Protein AF-A0AA36MPX8-F1 (afdb_monomer_lite)

Structure (mmCIF, N/CA/C/O backbone):
data_AF-A0AA36MPX8-F1
#
_entry.id   AF-A0AA36MPX8-F1
#
loop_
_atom_site.group_PDB
_atom_site.id
_atom_site.type_symbol
_atom_site.label_atom_id
_atom_site.label_alt_id
_atom_site.label_comp_id
_atom_site.label_asym_id
_atom_site.label_entity_id
_atom_site.label_seq_id
_atom_site.pdbx_PDB_ins_code
_atom_site.Cartn_x
_atom_site.Cartn_y
_atom_site.Cartn_z
_atom_site.occupancy
_atom_site.B_iso_or_equiv
_atom_site.auth_seq_id
_atom_site.auth_comp_id
_atom_site.auth_asym_id
_atom_site.auth_atom_id
_atom_site.pdbx_PDB_model_num
ATOM 1 N N . MET A 1 1 ? 30.346 -8.825 -51.369 1.00 53.09 1 MET A N 1
ATOM 2 C CA . MET A 1 1 ? 29.908 -7.547 -50.759 1.00 53.09 1 MET A CA 1
ATOM 3 C C . MET A 1 1 ? 28.388 -7.356 -50.827 1.00 53.09 1 MET A C 1
ATOM 5 O O . MET A 1 1 ? 27.820 -7.053 -49.793 1.00 53.09 1 MET A O 1
ATOM 9 N N . ALA A 1 2 ? 27.711 -7.619 -51.958 1.00 68.69 2 ALA A N 1
ATOM 10 C CA . ALA A 1 2 ? 26.260 -7.382 -52.114 1.00 68.69 2 ALA A CA 1
ATOM 11 C C . ALA A 1 2 ? 25.321 -8.240 -51.226 1.00 68.69 2 ALA A C 1
ATOM 13 O O . ALA A 1 2 ? 24.271 -7.769 -50.799 1.00 68.69 2 ALA A O 1
ATOM 14 N N . ALA A 1 3 ? 25.694 -9.486 -50.909 1.00 65.31 3 ALA A N 1
ATOM 15 C CA . ALA A 1 3 ? 24.851 -10.379 -50.103 1.00 65.31 3 ALA A CA 1
ATOM 16 C C . ALA A 1 3 ? 24.783 -9.979 -48.615 1.00 65.31 3 ALA A C 1
ATOM 18 O O . ALA A 1 3 ? 23.747 -10.121 -47.976 1.00 65.31 3 ALA A O 1
ATOM 19 N N . LEU A 1 4 ? 25.874 -9.436 -48.064 1.00 58.00 4 LEU A N 1
ATOM 20 C CA . LEU A 1 4 ? 25.949 -9.050 -46.652 1.00 58.00 4 LEU A CA 1
ATOM 21 C C . LEU A 1 4 ? 25.165 -7.759 -46.374 1.00 58.00 4 LEU A C 1
ATOM 23 O O . LEU A 1 4 ? 24.524 -7.638 -45.334 1.00 58.00 4 LEU A O 1
ATOM 27 N N . SER A 1 5 ? 25.162 -6.827 -47.331 1.00 76.25 5 SER A N 1
ATOM 28 C CA . SER A 1 5 ? 24.334 -5.618 -47.293 1.00 76.25 5 SER A CA 1
ATOM 29 C C . SER A 1 5 ? 22.837 -5.938 -47.351 1.00 76.25 5 SER A C 1
ATOM 31 O O . SER A 1 5 ? 22.081 -5.361 -46.577 1.00 76.25 5 SER A O 1
ATOM 33 N N . LEU A 1 6 ? 22.426 -6.921 -48.163 1.00 80.44 6 LEU A N 1
ATOM 34 C CA . LEU A 1 6 ? 21.036 -7.395 -48.217 1.00 80.44 6 LEU A CA 1
ATOM 35 C C . LEU A 1 6 ? 20.585 -8.037 -46.895 1.00 80.44 6 LEU A C 1
ATOM 37 O O . LEU A 1 6 ? 19.497 -7.751 -46.408 1.00 80.44 6 LEU A O 1
ATOM 41 N N . ILE A 1 7 ? 21.439 -8.850 -46.266 1.00 79.69 7 ILE A N 1
ATOM 42 C CA . ILE A 1 7 ? 21.132 -9.475 -44.966 1.00 79.69 7 ILE A CA 1
ATOM 43 C C . ILE A 1 7 ? 21.047 -8.425 -43.844 1.00 79.69 7 ILE A C 1
ATOM 45 O O . ILE A 1 7 ? 20.205 -8.537 -42.951 1.00 79.69 7 ILE A O 1
ATOM 49 N N . LEU A 1 8 ? 21.899 -7.396 -43.878 1.00 75.25 8 LEU A N 1
ATOM 50 C CA . LEU A 1 8 ? 21.872 -6.290 -42.915 1.00 75.25 8 LEU A CA 1
ATOM 51 C C . LEU A 1 8 ? 20.639 -5.394 -43.078 1.00 75.25 8 LEU A C 1
ATOM 53 O O . LEU A 1 8 ? 20.076 -4.970 -42.067 1.00 75.25 8 LEU A O 1
ATOM 57 N N . GLU A 1 9 ? 20.207 -5.116 -44.310 1.00 78.38 9 GLU A N 1
ATOM 58 C CA . GLU A 1 9 ? 18.955 -4.395 -44.565 1.00 78.38 9 GLU A CA 1
ATOM 59 C C . GLU A 1 9 ? 17.735 -5.207 -44.139 1.00 78.38 9 GLU A C 1
ATOM 61 O O . GLU A 1 9 ? 16.874 -4.665 -43.447 1.00 78.38 9 GLU A O 1
ATOM 66 N N . GLU A 1 10 ? 17.688 -6.507 -44.445 1.00 77.25 10 GLU A N 1
ATOM 67 C CA . GLU A 1 10 ? 16.572 -7.365 -44.037 1.00 77.25 10 GLU A CA 1
ATOM 68 C C . GLU A 1 10 ? 16.495 -7.477 -42.507 1.00 77.25 10 GLU A C 1
ATOM 70 O O . GLU A 1 10 ? 15.417 -7.321 -41.933 1.00 77.25 10 GLU A O 1
ATOM 75 N N . ARG A 1 11 ? 17.638 -7.608 -41.810 1.00 70.62 11 ARG A N 1
ATOM 76 C CA . ARG A 1 11 ? 17.671 -7.537 -40.338 1.00 70.62 11 ARG A CA 1
ATOM 77 C C . ARG A 1 11 ? 17.224 -6.178 -39.807 1.00 70.62 11 ARG A C 1
ATOM 79 O O . ARG A 1 11 ? 16.471 -6.145 -38.843 1.00 70.62 11 ARG A O 1
ATOM 86 N N . LYS A 1 12 ? 17.659 -5.058 -40.396 1.00 70.81 12 LYS A N 1
ATOM 87 C CA . LYS A 1 12 ? 17.213 -3.717 -39.966 1.00 70.81 12 LYS A CA 1
ATOM 88 C C . LYS A 1 12 ? 15.711 -3.523 -40.176 1.00 70.81 12 LYS A C 1
ATOM 90 O O . LYS A 1 12 ? 15.059 -2.914 -39.329 1.00 70.81 12 LYS A O 1
ATOM 95 N N . ARG A 1 13 ? 15.158 -4.056 -41.267 1.00 68.06 13 ARG A N 1
ATOM 96 C CA . ARG A 1 13 ? 13.726 -3.999 -41.584 1.00 68.06 13 ARG A CA 1
ATOM 97 C C . ARG A 1 13 ? 12.906 -4.847 -40.613 1.00 68.06 13 ARG A C 1
ATOM 99 O O . ARG A 1 13 ? 11.894 -4.365 -40.110 1.00 68.06 13 ARG A O 1
ATOM 106 N N . GLN A 1 14 ? 13.396 -6.039 -40.269 1.00 60.25 14 GLN A N 1
ATOM 107 C CA . GLN A 1 14 ? 12.799 -6.912 -39.252 1.00 60.25 14 GLN A CA 1
ATOM 108 C C . GLN A 1 14 ? 12.873 -6.296 -37.846 1.00 60.25 14 GLN A C 1
ATOM 110 O O . GLN A 1 14 ? 11.870 -6.292 -37.137 1.00 60.25 14 GLN A O 1
ATOM 115 N N . SER A 1 15 ? 13.997 -5.677 -37.464 1.00 51.69 15 SER A N 1
ATOM 116 C CA . SER A 1 15 ? 14.112 -4.934 -36.197 1.00 51.69 15 SER A CA 1
ATOM 117 C C . SER A 1 15 ? 13.163 -3.730 -36.138 1.00 51.69 15 SER A C 1
ATOM 119 O O . SER A 1 15 ? 12.587 -3.450 -35.089 1.00 51.69 15 SER A O 1
ATOM 121 N N . GLY A 1 16 ? 12.961 -3.033 -37.263 1.00 49.88 16 GLY A N 1
ATOM 122 C CA . GLY A 1 16 ? 12.030 -1.905 -37.371 1.00 49.88 16 GLY A CA 1
ATOM 123 C C . GLY A 1 16 ? 10.550 -2.310 -37.387 1.00 49.88 16 GLY A C 1
ATOM 124 O O . GLY A 1 16 ? 9.709 -1.548 -36.916 1.00 49.88 16 GLY A O 1
ATOM 125 N N . GLN A 1 17 ? 10.215 -3.501 -37.893 1.00 45.09 17 GLN A N 1
ATOM 126 C CA . GLN A 1 17 ? 8.855 -4.055 -37.847 1.00 45.09 17 GLN A CA 1
ATOM 127 C C . GLN A 1 17 ? 8.519 -4.645 -36.470 1.00 45.09 17 GLN A C 1
ATOM 129 O O . GLN A 1 17 ? 7.450 -4.343 -35.947 1.00 45.09 17 GLN A O 1
ATOM 134 N N . ALA A 1 18 ? 9.460 -5.332 -35.812 1.00 43.88 18 ALA A N 1
ATOM 135 C CA . ALA A 1 18 ? 9.302 -5.780 -34.424 1.00 43.88 18 ALA A CA 1
ATOM 136 C C . ALA A 1 18 ? 9.125 -4.602 -33.440 1.00 43.88 18 ALA A C 1
ATOM 138 O O . ALA A 1 18 ? 8.379 -4.704 -32.469 1.00 43.88 18 ALA A O 1
ATOM 139 N N . GLN A 1 19 ? 9.744 -3.446 -33.719 1.00 46.03 19 GLN A N 1
ATOM 140 C CA . GLN A 1 19 ? 9.493 -2.206 -32.971 1.00 46.03 19 GLN A CA 1
ATOM 141 C C . GLN A 1 19 ? 8.121 -1.575 -33.258 1.00 46.03 19 GLN A C 1
ATOM 143 O O . GLN A 1 19 ? 7.590 -0.867 -32.404 1.00 46.03 19 GLN A O 1
ATOM 148 N N . ARG A 1 20 ? 7.535 -1.801 -34.441 1.00 40.66 20 ARG A N 1
ATOM 149 C CA . ARG A 1 20 ? 6.238 -1.223 -34.839 1.00 40.66 20 ARG A CA 1
ATOM 150 C C . ARG A 1 20 ? 5.040 -2.049 -34.374 1.00 40.66 20 ARG A C 1
ATOM 152 O O . ARG A 1 20 ? 3.981 -1.476 -34.140 1.00 40.66 20 ARG A O 1
ATOM 159 N N . GLU A 1 21 ? 5.207 -3.353 -34.175 1.00 39.00 21 GLU A N 1
ATOM 160 C CA . GLU A 1 21 ? 4.145 -4.240 -33.676 1.00 39.00 21 GLU A CA 1
ATOM 161 C C . GLU A 1 21 ? 3.930 -4.148 -32.150 1.00 39.00 21 GLU A C 1
ATOM 163 O O . GLU A 1 21 ? 2.914 -4.612 -31.638 1.00 39.00 21 GLU A O 1
ATOM 168 N N . SER A 1 22 ? 4.804 -3.448 -31.415 1.00 46.50 22 SER A N 1
ATOM 169 C CA . SER A 1 22 ? 4.639 -3.170 -29.976 1.00 46.50 22 SER A CA 1
ATOM 170 C C . SER A 1 22 ? 3.914 -1.845 -29.667 1.00 46.50 22 SER A C 1
ATOM 172 O O . SER A 1 22 ? 4.066 -1.290 -28.579 1.00 46.50 22 SER A O 1
ATOM 174 N N . PHE A 1 23 ? 3.082 -1.338 -30.578 1.00 43.50 23 PHE A N 1
ATOM 175 C CA . PHE A 1 23 ? 2.056 -0.339 -30.238 1.00 43.50 23 PHE A CA 1
ATOM 176 C C . PHE A 1 23 ? 0.678 -0.992 -30.083 1.00 43.50 23 PHE A C 1
ATOM 178 O O . PHE A 1 23 ? -0.344 -0.405 -30.435 1.00 43.50 23 PHE A O 1
ATOM 185 N N . SER A 1 24 ? 0.657 -2.213 -29.530 1.00 46.91 24 SER A N 1
ATOM 186 C CA . SER A 1 24 ? -0.543 -2.810 -28.944 1.00 46.91 24 SER A CA 1
ATOM 187 C C . SER A 1 24 ? -1.230 -1.755 -28.080 1.00 46.91 24 SER A C 1
ATOM 189 O O . SER A 1 24 ? -0.611 -1.187 -27.179 1.00 46.91 24 SER A O 1
ATOM 191 N N . SER A 1 25 ? -2.488 -1.461 -28.403 1.00 52.38 25 SER A N 1
ATOM 192 C CA . SER A 1 25 ? -3.371 -0.534 -27.696 1.00 52.38 25 SER A CA 1
ATOM 193 C C . SER A 1 25 ? -3.089 -0.533 -26.192 1.00 52.38 25 SER A C 1
ATOM 195 O O . SER A 1 25 ? -3.262 -1.560 -25.535 1.00 52.38 25 SER A O 1
ATOM 197 N N . LYS A 1 26 ? -2.619 0.605 -25.661 1.00 64.25 26 LYS A N 1
ATOM 198 C CA . LYS A 1 26 ? -2.241 0.755 -24.249 1.00 64.25 26 LYS A CA 1
ATOM 199 C C . LYS A 1 26 ? -3.414 0.327 -23.365 1.00 64.25 26 LYS A C 1
ATOM 201 O O . LYS A 1 26 ? -4.458 0.979 -23.357 1.00 64.25 26 LYS A O 1
ATOM 206 N N . VAL A 1 27 ? -3.248 -0.769 -22.630 1.00 77.94 27 VAL A N 1
ATOM 207 C CA . VAL A 1 27 ? -4.311 -1.311 -21.778 1.00 77.94 27 VAL A CA 1
ATOM 208 C C . VAL A 1 27 ? -4.392 -0.485 -20.499 1.00 77.94 27 VAL A C 1
ATOM 210 O O . VAL A 1 27 ? -3.449 -0.442 -19.706 1.00 77.94 27 VAL A O 1
ATOM 213 N N . ARG A 1 28 ? -5.537 0.169 -20.279 1.00 83.19 28 ARG A N 1
ATOM 214 C CA . ARG A 1 28 ? -5.804 0.893 -19.034 1.00 83.19 28 ARG A CA 1
ATOM 215 C C . ARG A 1 28 ? -6.169 -0.094 -17.929 1.00 83.19 28 ARG A C 1
ATOM 217 O O . ARG A 1 28 ? -7.041 -0.938 -18.110 1.00 83.19 28 ARG A O 1
ATOM 224 N N . LEU A 1 29 ? -5.547 0.048 -16.760 1.00 88.69 29 LEU A N 1
ATOM 225 C CA . LEU A 1 29 ? -5.920 -0.748 -15.591 1.00 88.69 29 LEU A CA 1
ATOM 226 C C . LEU A 1 29 ? -7.280 -0.305 -15.048 1.00 88.69 29 LEU A C 1
ATOM 228 O O . LEU A 1 29 ? -7.479 0.869 -14.719 1.00 88.69 29 LEU A O 1
ATOM 232 N N . VAL A 1 30 ? -8.179 -1.271 -14.889 1.00 90.38 30 VAL A N 1
ATOM 233 C CA . VAL A 1 30 ? -9.499 -1.099 -14.277 1.00 90.38 30 VAL A CA 1
ATOM 234 C C . VAL A 1 30 ? -9.502 -1.811 -12.928 1.00 90.38 30 VAL A C 1
ATOM 236 O O . VAL A 1 30 ? -8.937 -2.893 -12.796 1.00 90.38 30 VAL A O 1
ATOM 239 N N . ALA A 1 31 ? -10.088 -1.183 -11.909 1.00 92.75 31 ALA A N 1
ATOM 240 C CA . ALA A 1 31 ? -10.231 -1.819 -10.603 1.00 92.75 31 ALA A CA 1
ATOM 241 C C . ALA A 1 31 ? -11.172 -3.023 -10.711 1.00 92.75 31 ALA A C 1
ATOM 243 O O . ALA A 1 31 ? -12.196 -2.933 -11.389 1.00 92.75 31 ALA A O 1
ATOM 244 N N . ASP A 1 32 ? -10.847 -4.117 -10.027 1.00 90.50 32 ASP A N 1
ATOM 245 C CA . ASP A 1 32 ? -11.687 -5.311 -10.056 1.00 90.50 32 ASP A CA 1
ATOM 246 C C . ASP A 1 32 ? -13.072 -5.006 -9.431 1.00 90.50 32 ASP A C 1
ATOM 248 O O . ASP A 1 32 ? -13.170 -4.539 -8.281 1.00 90.50 32 ASP A O 1
ATOM 252 N N . PRO A 1 33 ? -14.178 -5.209 -10.174 1.00 90.00 33 PRO A N 1
ATOM 253 C CA . PRO A 1 33 ? -15.515 -5.013 -9.631 1.00 90.00 33 PRO A CA 1
ATOM 254 C C . PRO A 1 33 ? -15.832 -5.975 -8.477 1.00 90.00 33 PRO A C 1
ATOM 256 O O . PRO A 1 33 ? -16.640 -5.601 -7.623 1.00 90.00 33 PRO A O 1
ATOM 259 N N . THR A 1 34 ? -15.183 -7.139 -8.398 1.00 91.31 34 THR A N 1
ATOM 260 C CA . THR A 1 34 ? -15.456 -8.183 -7.397 1.00 91.31 34 THR A CA 1
ATOM 261 C C . THR A 1 34 ? -14.874 -7.887 -6.015 1.00 91.31 34 THR A C 1
ATOM 263 O O . THR A 1 34 ? -15.444 -8.336 -5.024 1.00 91.31 34 THR A O 1
ATOM 266 N N . THR A 1 35 ? -13.819 -7.066 -5.905 1.00 94.38 35 THR A N 1
ATOM 267 C CA . THR A 1 35 ? -13.226 -6.696 -4.606 1.00 94.38 35 THR A CA 1
ATOM 268 C C . THR A 1 35 ? -14.274 -6.039 -3.705 1.00 94.38 35 THR A C 1
ATOM 270 O O . THR A 1 35 ? -14.772 -4.961 -4.038 1.00 94.38 35 THR A O 1
ATOM 273 N N . SER A 1 36 ? -14.630 -6.631 -2.567 1.00 96.31 36 SER A N 1
ATOM 274 C CA . SER A 1 36 ? -15.650 -6.042 -1.697 1.00 96.31 36 SER A CA 1
ATOM 275 C C . SER A 1 36 ? -15.066 -4.983 -0.749 1.00 96.31 36 SER A C 1
ATOM 277 O O . SER A 1 36 ? -13.866 -4.936 -0.479 1.00 96.31 36 SER A O 1
ATOM 279 N N . VAL A 1 37 ? -15.931 -4.113 -0.216 1.00 97.56 37 VAL A N 1
ATOM 280 C CA . VAL A 1 37 ? -15.548 -3.157 0.843 1.00 97.56 37 VAL A CA 1
ATOM 281 C C . VAL A 1 37 ? -15.138 -3.896 2.123 1.00 97.56 37 VAL A C 1
ATOM 283 O O . VAL A 1 37 ? -14.224 -3.456 2.817 1.00 97.56 37 VAL A O 1
ATOM 286 N N . ALA A 1 38 ? -15.786 -5.028 2.416 1.00 97.75 38 ALA A N 1
ATOM 287 C CA . ALA A 1 38 ? -15.498 -5.842 3.591 1.00 97.75 38 ALA A CA 1
ATOM 288 C C . ALA A 1 38 ? -14.107 -6.487 3.514 1.00 97.75 38 ALA A C 1
ATOM 290 O O . ALA A 1 38 ? -13.395 -6.497 4.516 1.00 97.75 38 ALA A O 1
ATOM 291 N N . ASP A 1 39 ? -13.691 -6.952 2.332 1.00 97.69 39 ASP A N 1
ATOM 292 C CA . ASP A 1 39 ? -12.360 -7.539 2.135 1.00 97.69 39 ASP A CA 1
ATOM 293 C C . ASP A 1 39 ? -11.256 -6.498 2.343 1.00 97.69 39 ASP A C 1
ATOM 295 O O . ASP A 1 39 ? -10.290 -6.753 3.060 1.00 97.69 39 ASP A O 1
ATOM 299 N N . LEU A 1 40 ? -11.428 -5.291 1.791 1.00 98.06 40 LEU A N 1
ATOM 300 C CA . LEU A 1 40 ? -10.487 -4.188 2.011 1.00 98.06 40 LEU A CA 1
ATOM 301 C C . LEU A 1 40 ? -10.420 -3.790 3.489 1.00 98.06 40 LEU A C 1
ATOM 303 O O . LEU A 1 40 ? -9.331 -3.646 4.041 1.00 98.06 40 LEU A O 1
ATOM 307 N N . ALA A 1 41 ? -11.574 -3.664 4.150 1.00 98.19 41 ALA A N 1
ATOM 308 C CA . ALA A 1 41 ? -11.626 -3.346 5.574 1.00 98.19 41 ALA A CA 1
ATOM 309 C C . ALA A 1 41 ? -10.935 -4.426 6.418 1.00 98.19 41 ALA A C 1
ATOM 311 O O . ALA A 1 41 ? -10.247 -4.101 7.385 1.00 98.19 41 ALA A O 1
ATOM 312 N N . LYS A 1 42 ? -11.082 -5.702 6.043 1.00 98.31 42 LYS A N 1
ATOM 313 C CA . LYS A 1 42 ? -10.397 -6.820 6.694 1.00 98.31 42 LYS A CA 1
ATOM 314 C C . LYS A 1 42 ? -8.880 -6.698 6.557 1.00 98.31 42 LYS A C 1
ATOM 316 O O . LYS A 1 42 ? -8.203 -6.815 7.572 1.00 98.31 42 LYS A O 1
ATOM 321 N N . VAL A 1 43 ? -8.361 -6.411 5.362 1.00 98.38 43 VAL A N 1
ATOM 322 C CA . VAL A 1 43 ? -6.913 -6.226 5.143 1.00 98.38 43 VAL A CA 1
ATOM 323 C C . VAL A 1 43 ? -6.368 -5.070 5.981 1.00 98.38 43 VAL A C 1
ATOM 325 O O . VAL A 1 43 ? -5.401 -5.245 6.718 1.00 98.38 43 VAL A O 1
ATOM 328 N N . PHE A 1 44 ? -7.017 -3.902 5.946 1.00 98.44 44 PHE A N 1
ATOM 329 C CA . PHE A 1 44 ? -6.583 -2.757 6.753 1.00 98.44 44 PHE A CA 1
ATOM 330 C C . PHE A 1 44 ? -6.636 -3.047 8.258 1.00 98.44 44 PHE A C 1
ATOM 332 O O . PHE A 1 44 ? -5.704 -2.694 8.976 1.00 98.44 44 PHE A O 1
ATOM 339 N N . ARG A 1 45 ? -7.687 -3.725 8.738 1.00 98.19 45 ARG A N 1
ATOM 340 C CA . ARG A 1 45 ? -7.793 -4.156 10.139 1.00 98.19 45 ARG A CA 1
ATOM 341 C C . ARG A 1 45 ? -6.655 -5.094 10.526 1.00 98.19 45 ARG A C 1
ATOM 343 O O . ARG A 1 45 ? -6.010 -4.854 11.536 1.00 98.19 45 ARG A O 1
ATOM 350 N N . GLN A 1 46 ? -6.403 -6.133 9.733 1.00 98.25 46 GLN A N 1
ATOM 351 C CA . GLN A 1 46 ? -5.344 -7.106 10.015 1.00 98.25 46 GLN A CA 1
ATOM 352 C C . GLN A 1 46 ? -3.969 -6.437 10.065 1.00 98.25 46 GLN A C 1
ATOM 354 O O . GLN A 1 46 ? -3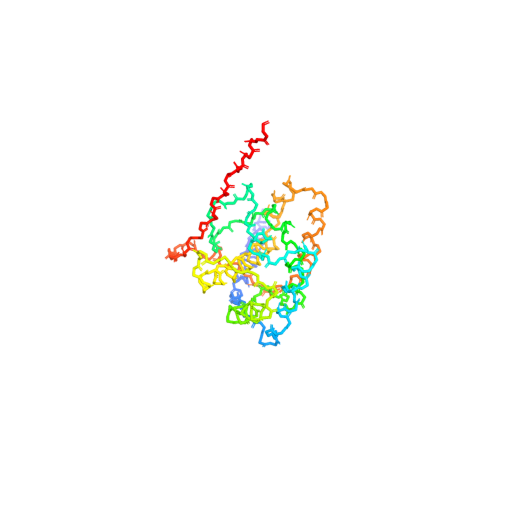.160 -6.757 10.933 1.00 98.25 46 GLN A O 1
ATOM 359 N N . TYR A 1 47 ? -3.726 -5.464 9.186 1.00 98.25 47 TYR A N 1
ATOM 360 C CA . TYR A 1 47 ? -2.494 -4.684 9.195 1.00 98.25 47 TYR A CA 1
ATOM 361 C C . TYR A 1 47 ? -2.350 -3.828 10.468 1.00 98.25 47 TYR A C 1
ATOM 363 O O . TYR A 1 47 ? -1.294 -3.833 11.100 1.00 98.25 47 TYR A O 1
ATOM 371 N N . LEU A 1 48 ? -3.421 -3.148 10.890 1.00 98.06 48 LEU A N 1
ATOM 372 C CA . LEU A 1 48 ? -3.464 -2.381 12.144 1.00 98.06 48 LEU A CA 1
ATOM 373 C C . LEU A 1 48 ? -3.230 -3.274 13.375 1.00 98.06 48 LEU A C 1
ATOM 375 O O . LEU A 1 48 ? -2.397 -2.958 14.225 1.00 98.06 48 LEU A O 1
ATOM 379 N N . GLU A 1 49 ? -3.902 -4.425 13.433 1.00 97.62 49 GLU A N 1
ATOM 380 C CA . GLU A 1 49 ? -3.766 -5.418 14.506 1.00 97.62 49 GLU A CA 1
ATOM 381 C C . GLU A 1 49 ? -2.343 -5.986 14.582 1.00 97.62 49 GLU A C 1
ATOM 383 O O . GLU A 1 49 ? -1.768 -6.066 15.670 1.00 97.62 49 GLU A O 1
ATOM 388 N N . HIS A 1 50 ? -1.744 -6.325 13.437 1.00 97.44 50 HIS A N 1
ATOM 389 C CA . HIS A 1 50 ? -0.367 -6.816 13.361 1.00 97.44 50 HIS A CA 1
ATOM 390 C C . HIS A 1 50 ? 0.633 -5.807 13.940 1.00 97.44 50 HIS A C 1
ATOM 392 O O . HIS A 1 50 ? 1.518 -6.177 14.713 1.00 97.44 50 HIS A O 1
ATOM 398 N N . HIS A 1 51 ? 0.454 -4.524 13.616 1.00 96.69 51 HIS A N 1
ATOM 399 C CA . HIS A 1 51 ? 1.292 -3.437 14.119 1.00 96.69 51 HIS A CA 1
ATOM 400 C C . HIS A 1 51 ? 0.889 -2.923 15.508 1.00 96.69 51 HIS A C 1
ATOM 402 O O . HIS A 1 51 ? 1.572 -2.045 16.038 1.00 96.69 51 HIS A O 1
ATOM 408 N N . LYS A 1 52 ? -0.184 -3.457 16.110 1.00 97.06 52 LYS A N 1
ATOM 409 C CA . LYS A 1 52 ? -0.741 -3.006 17.398 1.00 97.06 52 LYS A CA 1
ATOM 410 C C . LYS A 1 52 ? -0.966 -1.489 17.436 1.00 97.06 52 LYS A C 1
ATOM 412 O O . LYS A 1 52 ? -0.652 -0.832 18.425 1.00 97.06 52 LYS A O 1
ATOM 417 N N . SER A 1 53 ? -1.476 -0.938 16.338 1.00 96.69 53 SER A N 1
ATOM 418 C CA . SER A 1 53 ? -1.714 0.495 16.167 1.00 96.69 53 SER A CA 1
ATOM 419 C C . SER A 1 53 ? -3.124 0.728 15.651 1.00 96.69 53 SER A C 1
ATOM 421 O O . SER A 1 53 ? -3.630 -0.051 14.851 1.00 96.69 53 SER A O 1
ATOM 423 N N . GLU A 1 54 ? -3.736 1.828 16.072 1.00 96.81 54 GLU A N 1
ATOM 424 C CA . GLU A 1 54 ? -5.009 2.315 15.530 1.00 96.81 54 GLU A CA 1
ATOM 425 C C . GLU A 1 54 ? -4.793 3.429 14.493 1.00 96.81 54 GLU A C 1
ATOM 427 O O . GLU A 1 54 ? -5.724 3.810 13.788 1.00 96.81 54 GLU A O 1
ATOM 432 N N . ASP A 1 55 ? -3.570 3.956 14.368 1.00 95.75 55 ASP A N 1
ATOM 433 C CA . ASP A 1 55 ? -3.227 5.028 13.433 1.00 95.75 55 ASP A CA 1
ATOM 434 C C . ASP A 1 55 ? -2.620 4.445 12.150 1.00 95.75 55 ASP A C 1
ATOM 436 O O . ASP A 1 55 ? -1.420 4.162 12.067 1.00 95.75 55 ASP A O 1
ATOM 440 N N . LEU A 1 56 ? -3.456 4.288 11.117 1.00 96.94 56 LEU A N 1
ATOM 441 C CA . LEU A 1 56 ? -3.002 3.825 9.804 1.00 96.94 56 LEU A CA 1
ATOM 442 C C . LEU A 1 56 ? -2.042 4.820 9.146 1.00 96.94 56 LEU A C 1
ATOM 444 O O . LEU A 1 56 ? -1.130 4.405 8.430 1.00 96.94 56 LEU A O 1
ATOM 448 N N . TRP A 1 57 ? -2.228 6.123 9.371 1.00 95.62 57 TRP A N 1
ATOM 449 C CA . TRP A 1 57 ? -1.398 7.147 8.747 1.00 95.62 57 TRP A CA 1
ATOM 450 C C . TRP A 1 57 ? 0.052 7.024 9.213 1.00 95.62 57 TRP A C 1
ATOM 452 O O . TRP A 1 57 ? 0.953 7.044 8.375 1.00 95.62 57 TRP A O 1
ATOM 462 N N . ALA A 1 58 ? 0.288 6.819 10.509 1.00 94.31 58 ALA A N 1
ATOM 463 C CA . ALA A 1 58 ? 1.631 6.588 11.048 1.00 94.31 58 ALA A CA 1
ATOM 464 C C . ALA A 1 58 ? 2.336 5.377 10.400 1.00 94.31 58 ALA A C 1
ATOM 466 O O . ALA A 1 58 ? 3.548 5.402 10.145 1.00 94.31 58 ALA A O 1
ATOM 467 N N . LEU A 1 59 ? 1.575 4.331 10.063 1.00 96.50 59 LEU A N 1
ATOM 468 C CA . LEU A 1 59 ? 2.106 3.121 9.433 1.00 96.50 59 LEU A CA 1
ATOM 469 C C . LEU A 1 59 ? 2.417 3.314 7.945 1.00 96.50 59 LEU A C 1
ATOM 471 O O . LEU A 1 59 ? 3.442 2.830 7.472 1.00 96.50 59 LEU A O 1
ATOM 475 N N . ILE A 1 60 ? 1.587 4.052 7.203 1.00 96.75 60 ILE A N 1
ATOM 476 C CA . ILE A 1 60 ? 1.736 4.156 5.740 1.00 96.75 60 ILE A CA 1
ATOM 477 C C . ILE A 1 60 ? 2.380 5.453 5.256 1.00 96.75 60 ILE A C 1
ATOM 479 O O . ILE A 1 60 ? 2.682 5.566 4.068 1.00 96.75 60 ILE A O 1
ATOM 483 N N . CYS A 1 61 ? 2.586 6.446 6.122 1.00 94.88 61 CYS A N 1
ATOM 484 C CA . CYS A 1 61 ? 3.248 7.688 5.734 1.00 94.88 61 CYS A CA 1
ATOM 485 C C . CYS A 1 61 ? 4.695 7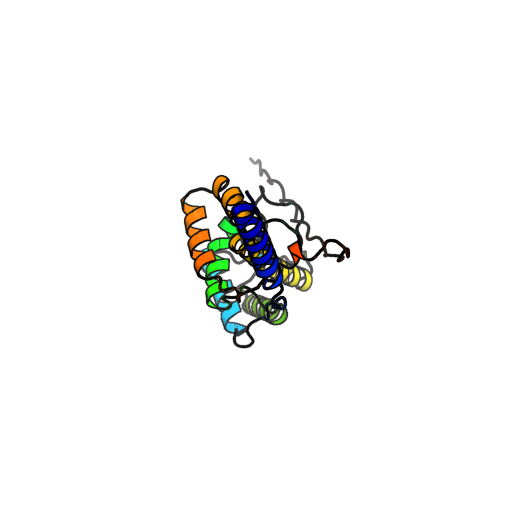.431 5.268 1.00 94.88 61 CYS A C 1
ATOM 487 O O . CYS A 1 61 ? 5.302 6.432 5.689 1.00 94.88 61 CYS A O 1
ATOM 489 N N . PRO A 1 62 ? 5.258 8.321 4.423 1.00 95.00 62 PRO A N 1
ATOM 490 C CA . PRO A 1 62 ? 6.671 8.261 4.073 1.00 95.00 62 PRO A CA 1
ATOM 491 C C . PRO A 1 62 ? 7.548 8.161 5.329 1.00 95.00 62 PRO A C 1
ATOM 493 O O . PRO A 1 62 ? 7.264 8.845 6.316 1.00 95.00 62 PRO A O 1
ATOM 496 N N . PRO A 1 63 ? 8.601 7.324 5.325 1.00 93.38 63 PRO A N 1
ATOM 497 C CA . PRO A 1 63 ? 9.595 7.343 6.392 1.00 93.38 63 PRO A CA 1
ATOM 498 C C . PRO A 1 63 ? 10.346 8.691 6.409 1.00 93.38 63 PRO A C 1
ATOM 500 O O . PRO A 1 63 ? 10.278 9.429 5.427 1.00 93.38 63 PRO A O 1
ATOM 503 N N . PRO A 1 64 ? 11.108 9.012 7.473 1.00 89.12 64 PRO A N 1
ATOM 504 C CA . PRO A 1 64 ? 11.871 10.266 7.566 1.00 89.12 64 PRO A CA 1
ATOM 505 C C . PRO A 1 64 ? 12.878 10.490 6.427 1.00 89.12 64 PRO A C 1
ATOM 507 O O . PRO A 1 64 ? 13.162 11.619 6.049 1.00 89.12 64 PRO A O 1
ATOM 510 N N . SER A 1 65 ? 13.406 9.407 5.865 1.00 86.00 65 SER A N 1
ATOM 511 C CA . SER A 1 65 ? 14.276 9.383 4.682 1.00 86.00 65 SER A CA 1
ATOM 512 C C . SER A 1 65 ? 13.524 9.512 3.352 1.00 86.00 65 SER A C 1
ATOM 514 O O . SER A 1 65 ? 14.139 9.555 2.287 1.00 86.00 65 SER A O 1
ATOM 516 N N . GLY A 1 66 ? 12.195 9.495 3.403 1.00 86.50 66 GLY A N 1
ATOM 517 C CA . GLY A 1 66 ? 11.312 9.563 2.257 1.00 86.50 66 GLY A CA 1
ATOM 518 C C . GLY A 1 66 ? 11.051 10.996 1.787 1.00 86.50 66 GLY A C 1
ATOM 519 O O . GLY A 1 66 ? 11.594 11.968 2.312 1.00 86.50 66 GLY A O 1
ATOM 520 N N . PRO A 1 67 ? 10.204 11.145 0.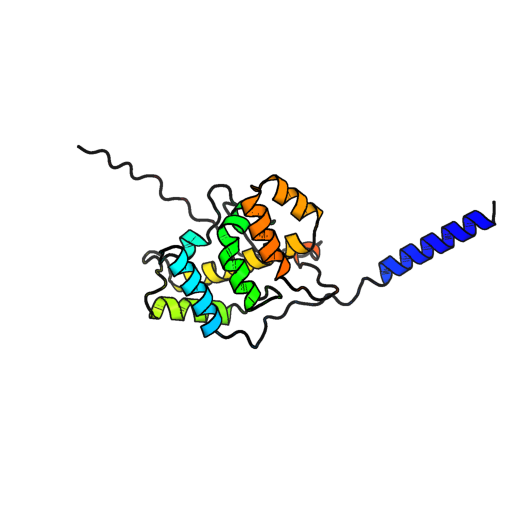762 1.00 89.00 67 PRO A N 1
ATOM 521 C CA . PRO A 1 67 ? 9.898 12.445 0.198 1.00 89.00 67 PRO A CA 1
ATOM 522 C C . PRO A 1 67 ? 9.038 13.287 1.151 1.00 89.00 67 PRO A C 1
ATOM 524 O O . PRO A 1 67 ? 8.042 12.812 1.701 1.00 89.00 67 PRO A O 1
ATOM 527 N N . HIS A 1 68 ? 9.389 14.570 1.271 1.00 86.69 68 HIS A N 1
ATOM 528 C CA . HIS A 1 68 ? 8.603 15.569 2.003 1.00 86.69 68 HIS A CA 1
ATOM 529 C C . HIS A 1 68 ? 7.274 15.882 1.311 1.00 86.69 68 HIS A C 1
ATOM 531 O O . HIS A 1 68 ? 6.309 16.260 1.966 1.00 86.69 68 HIS A O 1
ATOM 537 N N . SER A 1 69 ? 7.205 15.709 -0.005 1.00 89.81 69 SER A N 1
ATOM 538 C CA . SER A 1 69 ? 5.983 15.839 -0.783 1.00 89.81 69 SER A CA 1
ATOM 539 C C . SER A 1 69 ? 5.918 14.766 -1.861 1.00 89.81 69 SER A C 1
ATOM 541 O O . SER A 1 69 ? 6.941 14.346 -2.403 1.00 89.81 69 SER A O 1
ATOM 543 N N . TYR A 1 70 ? 4.719 14.268 -2.150 1.00 93.69 70 TYR A N 1
ATOM 544 C CA . TYR A 1 70 ? 4.549 13.223 -3.154 1.00 93.69 70 TYR A CA 1
ATOM 545 C C . TYR A 1 70 ? 3.234 13.339 -3.924 1.00 93.69 70 TYR A C 1
ATOM 547 O O . TYR A 1 70 ? 2.258 13.938 -3.475 1.00 93.69 70 TYR A O 1
ATOM 555 N N . SER A 1 71 ? 3.229 12.736 -5.107 1.00 93.06 71 SER A N 1
ATOM 556 C CA . SER A 1 71 ? 2.137 12.709 -6.070 1.00 93.06 71 SER A CA 1
ATOM 557 C C . SER A 1 71 ? 2.187 11.404 -6.875 1.00 93.06 71 SER A C 1
ATOM 559 O O . SER A 1 71 ? 3.044 10.542 -6.669 1.00 93.06 71 SER A O 1
ATOM 561 N N . TRP A 1 72 ? 1.285 11.253 -7.843 1.00 90.50 72 TRP A N 1
ATOM 562 C CA . TRP A 1 72 ? 1.281 10.124 -8.782 1.00 90.50 72 TRP A CA 1
ATOM 563 C C . TRP A 1 72 ? 2.554 10.004 -9.629 1.00 90.50 72 TRP A C 1
ATOM 565 O O . TRP A 1 72 ? 2.809 8.944 -10.198 1.00 90.50 72 TRP A O 1
ATOM 575 N N . GLN A 1 73 ? 3.339 11.078 -9.717 1.00 87.44 73 GLN A N 1
ATOM 576 C CA . GLN A 1 73 ? 4.591 11.131 -10.470 1.00 87.44 73 GLN A CA 1
ATOM 577 C C . GLN A 1 73 ? 5.814 10.805 -9.607 1.00 87.44 73 GLN A C 1
ATOM 579 O O . GLN A 1 73 ? 6.921 10.702 -10.131 1.00 87.44 73 GLN A O 1
ATOM 584 N N . THR A 1 74 ? 5.644 10.645 -8.292 1.00 89.75 74 THR A N 1
ATOM 585 C CA . THR A 1 74 ? 6.762 10.357 -7.397 1.00 89.75 74 THR A CA 1
ATOM 586 C C . THR A 1 74 ? 7.413 9.028 -7.764 1.00 89.75 74 THR A C 1
ATOM 588 O O . THR A 1 74 ? 6.767 7.978 -7.792 1.00 89.75 74 THR A O 1
ATOM 591 N N . SER A 1 75 ? 8.721 9.080 -8.021 1.00 90.81 75 SER A N 1
ATOM 592 C CA . SER A 1 75 ? 9.539 7.897 -8.281 1.00 90.81 75 SER A CA 1
ATOM 593 C C . SER A 1 75 ? 9.464 6.903 -7.118 1.00 90.81 75 SER A C 1
ATOM 595 O O . SER A 1 75 ? 9.391 7.343 -5.966 1.00 90.81 75 SER A O 1
ATOM 597 N N . PRO A 1 76 ? 9.536 5.583 -7.382 1.00 94.12 76 PRO A N 1
ATOM 598 C CA . PRO A 1 76 ? 9.521 4.565 -6.337 1.00 94.12 76 PRO A CA 1
ATOM 599 C C . PRO A 1 76 ? 10.538 4.839 -5.230 1.00 94.12 76 PRO A C 1
ATOM 601 O O . PRO A 1 76 ? 11.715 5.072 -5.503 1.00 94.12 76 PRO A O 1
ATOM 604 N N . GLN A 1 77 ? 10.065 4.802 -3.986 1.00 95.19 77 GLN A N 1
ATOM 605 C CA . GLN A 1 77 ? 10.879 5.053 -2.800 1.00 95.19 77 GLN A CA 1
ATOM 606 C C . GLN A 1 77 ? 11.123 3.730 -2.067 1.00 95.19 77 GLN A C 1
ATOM 608 O O . GLN A 1 77 ? 10.187 3.209 -1.458 1.00 95.19 77 GLN A O 1
ATOM 613 N N . PRO A 1 78 ? 12.344 3.164 -2.113 1.00 94.88 78 PRO A N 1
ATOM 614 C CA . PRO A 1 78 ? 12.606 1.800 -1.654 1.00 94.88 78 PRO A CA 1
ATOM 615 C C . PRO A 1 78 ? 12.224 1.585 -0.190 1.00 94.88 78 PRO A C 1
ATOM 617 O O . PRO A 1 78 ? 11.463 0.674 0.112 1.00 94.88 78 PRO A O 1
ATOM 620 N N . GLN A 1 79 ? 12.682 2.457 0.710 1.00 95.44 79 GLN A N 1
ATOM 621 C CA . GLN A 1 79 ? 12.425 2.320 2.148 1.00 95.44 79 GLN A CA 1
ATOM 622 C C . GLN A 1 79 ? 10.943 2.508 2.500 1.00 95.44 79 GLN A C 1
ATOM 624 O O . GLN A 1 79 ? 10.432 1.881 3.423 1.00 95.44 79 GLN A O 1
ATOM 629 N N . TRP A 1 80 ? 10.221 3.337 1.742 1.00 97.19 80 TRP A N 1
ATOM 630 C CA . TRP A 1 80 ? 8.784 3.512 1.940 1.00 97.19 80 TRP A CA 1
ATOM 631 C C . TRP A 1 80 ? 7.995 2.277 1.493 1.00 97.19 80 TRP A C 1
ATOM 633 O O . TRP A 1 80 ? 7.081 1.821 2.185 1.00 97.19 80 TRP A O 1
ATOM 643 N N . LEU A 1 81 ? 8.385 1.700 0.359 1.00 97.00 81 LEU A N 1
ATOM 644 C CA . LEU A 1 81 ? 7.816 0.453 -0.130 1.00 97.00 81 LEU A CA 1
ATOM 645 C C . LEU A 1 81 ? 8.122 -0.707 0.815 1.00 97.00 81 LEU A C 1
ATOM 647 O O . LEU A 1 81 ? 7.212 -1.461 1.134 1.00 97.00 81 LEU A O 1
ATOM 651 N N . ALA A 1 82 ? 9.355 -0.818 1.313 1.00 96.38 82 ALA A N 1
ATOM 652 C CA . ALA A 1 82 ? 9.737 -1.836 2.288 1.00 96.38 82 ALA A CA 1
ATOM 653 C C . ALA A 1 82 ? 8.917 -1.716 3.584 1.00 96.38 82 ALA A C 1
ATOM 655 O O . ALA A 1 82 ? 8.311 -2.696 4.012 1.00 96.38 82 ALA A O 1
ATOM 656 N N . LYS A 1 83 ? 8.786 -0.498 4.140 1.00 95.62 83 LYS A N 1
ATOM 657 C CA . LYS A 1 83 ? 7.948 -0.204 5.322 1.00 95.62 83 LYS A CA 1
ATOM 658 C C . LYS A 1 83 ? 6.506 -0.701 5.160 1.00 95.62 83 LYS A C 1
ATOM 660 O O . LYS A 1 83 ? 5.891 -1.155 6.119 1.00 95.62 83 LYS A O 1
ATOM 665 N N . THR A 1 84 ? 5.960 -0.593 3.951 1.00 97.69 84 THR A N 1
ATOM 666 C CA . THR A 1 84 ? 4.553 -0.898 3.654 1.00 97.69 84 THR A CA 1
ATOM 667 C C . THR A 1 84 ? 4.354 -2.232 2.930 1.00 97.69 84 THR A C 1
ATOM 669 O O . THR A 1 84 ? 3.226 -2.560 2.563 1.00 97.69 84 THR A O 1
ATOM 672 N N . ALA A 1 85 ? 5.411 -3.035 2.759 1.00 96.94 85 ALA A N 1
ATOM 673 C CA . ALA A 1 85 ? 5.396 -4.236 1.924 1.00 96.94 85 ALA A CA 1
ATOM 674 C C . ALA A 1 85 ? 4.323 -5.248 2.351 1.00 96.94 85 ALA A C 1
ATOM 676 O O . ALA A 1 85 ? 3.623 -5.779 1.491 1.00 96.94 85 ALA A O 1
ATOM 677 N N . GLY A 1 86 ? 4.139 -5.457 3.661 1.00 97.00 86 GLY A N 1
ATOM 678 C CA . GLY A 1 86 ? 3.112 -6.360 4.195 1.00 97.00 86 GLY A CA 1
ATOM 679 C C . GLY A 1 86 ? 1.692 -5.954 3.786 1.00 97.00 86 GLY A C 1
ATOM 680 O O . GLY A 1 86 ? 0.959 -6.757 3.216 1.00 97.00 86 GLY A O 1
ATOM 681 N N . LEU A 1 87 ? 1.336 -4.675 3.962 1.00 98.25 87 LEU A N 1
ATOM 682 C CA . LEU A 1 87 ? 0.038 -4.153 3.523 1.00 98.25 87 LEU A CA 1
ATOM 683 C C . LEU A 1 87 ? -0.147 -4.307 2.009 1.00 98.25 87 LEU A C 1
ATOM 685 O O . LEU A 1 87 ? -1.217 -4.696 1.541 1.00 98.25 87 LEU A O 1
ATOM 689 N N . LEU A 1 88 ? 0.889 -3.987 1.229 1.00 98.31 88 LEU A N 1
ATOM 690 C CA . LEU A 1 88 ? 0.825 -4.074 -0.228 1.00 98.31 88 LEU A CA 1
ATOM 691 C C . LEU A 1 88 ? 0.651 -5.522 -0.697 1.00 98.31 88 LEU A C 1
ATOM 693 O O . LEU A 1 88 ? -0.142 -5.765 -1.603 1.00 98.31 88 LEU A O 1
ATOM 697 N N . TYR A 1 89 ? 1.333 -6.476 -0.066 1.00 98.19 89 TYR A N 1
ATOM 698 C CA . TYR A 1 89 ? 1.198 -7.904 -0.347 1.00 98.19 89 TYR A CA 1
ATOM 699 C C . TYR A 1 89 ? -0.242 -8.399 -0.141 1.00 98.19 89 TYR A C 1
ATOM 701 O O . TYR A 1 89 ? -0.800 -9.054 -1.028 1.00 98.19 89 TYR A O 1
ATOM 709 N N . ASP A 1 90 ? -0.871 -8.035 0.978 1.00 97.81 90 ASP A N 1
ATOM 710 C CA . ASP A 1 90 ? -2.247 -8.442 1.283 1.00 97.81 90 ASP A CA 1
ATOM 711 C C . ASP A 1 90 ? -3.266 -7.767 0.355 1.00 97.81 90 ASP A C 1
ATOM 713 O O . ASP A 1 90 ? -4.199 -8.409 -0.133 1.00 97.81 90 ASP A O 1
ATOM 717 N N . LEU A 1 91 ? -3.062 -6.490 0.017 1.00 97.94 91 LEU A N 1
ATOM 718 C CA . LEU A 1 91 ? -3.895 -5.797 -0.970 1.00 97.94 91 LEU A CA 1
ATOM 719 C C . LEU A 1 91 ? -3.778 -6.423 -2.365 1.00 97.94 91 LEU A C 1
ATOM 721 O O . LEU A 1 91 ? -4.781 -6.533 -3.072 1.00 97.94 91 LEU A O 1
ATOM 725 N N . LEU A 1 92 ? -2.584 -6.869 -2.761 1.00 97.56 92 LEU A N 1
ATOM 726 C CA . LEU A 1 92 ? -2.365 -7.561 -4.034 1.00 97.56 92 LEU A CA 1
ATOM 727 C C . LEU A 1 92 ? -3.023 -8.943 -4.078 1.00 97.56 92 LEU A C 1
ATOM 729 O O . LEU A 1 92 ? -3.333 -9.424 -5.165 1.00 97.56 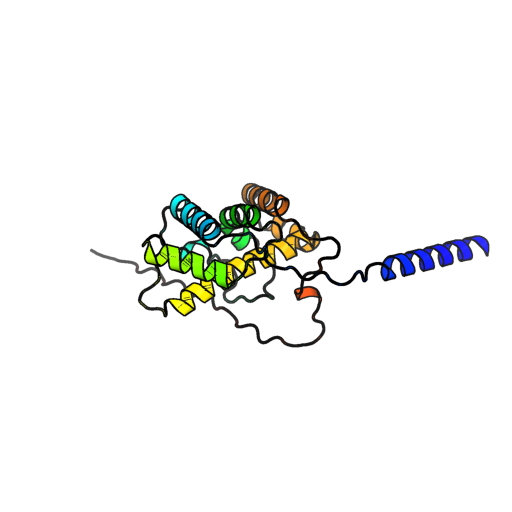92 LEU A O 1
ATOM 733 N N . ALA A 1 93 ? -3.289 -9.575 -2.931 1.00 96.31 93 ALA A N 1
ATOM 734 C CA . ALA A 1 93 ? -4.089 -10.797 -2.897 1.00 96.31 93 ALA A CA 1
ATOM 735 C C . ALA A 1 93 ? -5.558 -10.546 -3.291 1.00 96.31 93 ALA A C 1
ATOM 737 O O . ALA A 1 93 ? -6.191 -11.440 -3.847 1.00 96.31 93 ALA A O 1
ATOM 738 N N . LEU A 1 94 ? -6.082 -9.340 -3.039 1.00 95.81 94 LEU A N 1
ATOM 739 C CA . LEU A 1 94 ? -7.441 -8.931 -3.419 1.00 95.81 94 LEU A CA 1
ATOM 740 C C . LEU A 1 94 ? -7.514 -8.284 -4.804 1.00 95.81 94 LEU A C 1
ATOM 742 O O . LEU A 1 94 ? -8.511 -8.430 -5.506 1.00 95.81 94 LEU A O 1
ATOM 746 N N . ALA A 1 95 ? -6.483 -7.528 -5.173 1.00 96.06 95 ALA A N 1
ATOM 747 C CA . ALA A 1 95 ? -6.388 -6.824 -6.442 1.00 96.06 95 ALA A CA 1
ATOM 748 C C . ALA A 1 95 ? -5.005 -7.072 -7.065 1.00 96.06 95 ALA A C 1
ATOM 750 O O . ALA A 1 95 ? -4.127 -6.207 -6.966 1.00 96.06 95 ALA A O 1
ATOM 751 N N . PRO A 1 96 ? -4.797 -8.220 -7.742 1.00 95.94 96 PRO A N 1
ATOM 752 C CA . PRO A 1 96 ? -3.504 -8.578 -8.327 1.00 95.94 96 PRO A CA 1
ATOM 753 C C . PRO A 1 96 ? -2.997 -7.544 -9.329 1.00 95.94 96 PRO A C 1
ATOM 755 O O . PRO A 1 96 ? -1.799 -7.327 -9.442 1.00 95.94 96 PRO A O 1
ATOM 758 N N . ASN A 1 97 ? -3.894 -6.829 -10.010 1.00 93.38 97 ASN A N 1
ATOM 759 C CA . ASN A 1 97 ? -3.528 -5.747 -10.922 1.00 93.38 97 ASN A CA 1
ATOM 760 C C . ASN A 1 97 ? -3.162 -4.427 -10.225 1.00 93.38 97 ASN A C 1
ATOM 762 O O . ASN A 1 97 ? -2.895 -3.429 -10.900 1.00 93.38 97 ASN A O 1
ATOM 766 N N . SER A 1 98 ? -3.142 -4.401 -8.887 1.00 95.00 98 SER A N 1
ATOM 767 C CA . SER A 1 98 ? -2.842 -3.262 -8.008 1.00 95.00 98 SER A CA 1
ATOM 768 C C . SER A 1 98 ? -3.743 -2.031 -8.179 1.00 95.00 98 SER A C 1
ATOM 770 O O . SER A 1 98 ? -3.425 -0.942 -7.685 1.00 95.00 98 SER A O 1
ATOM 772 N N . LYS A 1 99 ? -4.868 -2.161 -8.891 1.00 95.06 99 LYS A N 1
ATOM 773 C CA . LYS A 1 99 ? -5.819 -1.070 -9.111 1.00 95.06 99 LYS A CA 1
ATOM 774 C C . LYS A 1 99 ? -6.972 -1.192 -8.121 1.00 95.06 99 LYS A C 1
ATOM 776 O O . LYS A 1 99 ? -7.808 -2.081 -8.225 1.00 95.06 99 LYS A O 1
ATOM 781 N N . LEU A 1 100 ? -7.044 -0.244 -7.191 1.00 96.31 100 LEU A N 1
ATOM 782 C CA . LEU A 1 100 ? -8.139 -0.135 -6.228 1.00 96.31 100 LEU A CA 1
ATOM 783 C C . LEU A 1 100 ? -9.115 0.972 -6.631 1.00 96.31 100 LEU A C 1
ATOM 785 O O . LEU A 1 100 ? -8.711 2.037 -7.108 1.00 96.31 100 LEU A O 1
ATOM 789 N N . ALA A 1 101 ? -10.407 0.731 -6.417 1.00 96.19 101 ALA A N 1
ATOM 790 C CA . ALA A 1 101 ? -11.435 1.750 -6.582 1.00 96.19 101 ALA A CA 1
ATOM 791 C C . ALA A 1 101 ? -11.458 2.664 -5.347 1.00 96.19 101 ALA A C 1
ATOM 793 O O . ALA A 1 101 ? -11.807 2.204 -4.262 1.00 96.19 101 ALA A O 1
ATOM 794 N N . SER A 1 102 ? -11.151 3.955 -5.521 1.00 96.19 102 SER A N 1
ATOM 795 C CA . SER A 1 102 ? -11.088 4.942 -4.422 1.00 96.19 102 SER A CA 1
ATOM 796 C C . SER A 1 102 ? -12.350 4.934 -3.550 1.00 96.19 102 SER A C 1
ATOM 798 O O . SER A 1 102 ? -12.263 4.815 -2.333 1.00 96.19 102 SER A O 1
ATOM 800 N N . LYS A 1 103 ? -13.543 4.887 -4.163 1.00 96.81 103 LYS A N 1
ATOM 801 C CA . LYS A 1 103 ? -14.817 4.779 -3.430 1.00 96.81 103 LYS A CA 1
ATOM 802 C C . LYS A 1 103 ? -14.866 3.572 -2.481 1.00 96.81 103 LYS A C 1
ATOM 804 O O . LYS A 1 103 ? -15.405 3.691 -1.383 1.00 96.81 103 LYS A O 1
ATOM 809 N N . LYS A 1 104 ? -14.321 2.417 -2.885 1.00 97.62 104 LYS A N 1
ATOM 810 C CA . LYS A 1 104 ? -14.294 1.205 -2.048 1.00 97.62 104 LYS A CA 1
ATOM 811 C C . LYS A 1 104 ? -13.274 1.333 -0.917 1.00 97.62 104 LYS A C 1
ATOM 813 O O . LYS A 1 104 ? -13.594 0.960 0.206 1.00 97.62 104 LYS A O 1
ATOM 818 N N . VAL A 1 105 ? -12.102 1.909 -1.196 1.00 98.00 105 VAL A N 1
ATOM 819 C CA . VAL A 1 105 ? -11.078 2.192 -0.177 1.00 98.00 105 VAL A CA 1
ATOM 820 C C . VAL A 1 105 ? -11.637 3.149 0.877 1.00 98.00 105 VAL A C 1
ATOM 822 O O . VAL A 1 105 ? -11.677 2.793 2.050 1.00 98.00 105 VAL A O 1
ATOM 825 N N . LEU A 1 106 ? -12.186 4.294 0.468 1.00 97.88 106 LEU A N 1
ATOM 826 C CA . LEU A 1 106 ? -12.816 5.259 1.374 1.00 97.88 106 LEU A CA 1
ATOM 827 C C . LEU A 1 106 ? -13.939 4.631 2.206 1.00 97.88 106 LEU A C 1
ATOM 829 O O . LEU A 1 106 ? -13.952 4.780 3.423 1.00 97.88 106 LEU A O 1
ATOM 833 N N . SER A 1 107 ? -14.834 3.861 1.577 1.00 97.88 107 SER A N 1
ATOM 834 C CA . SER A 1 107 ? -15.914 3.168 2.302 1.00 97.88 107 SER A CA 1
ATOM 835 C C . SER A 1 107 ? -15.376 2.154 3.319 1.00 97.88 107 SER A C 1
ATOM 837 O O . SER A 1 107 ? -15.973 1.959 4.374 1.00 97.88 107 SER A O 1
ATOM 839 N N . SER A 1 108 ? -14.251 1.499 3.016 1.00 98.19 108 SER A N 1
ATOM 840 C CA . SER A 1 108 ? -13.626 0.538 3.930 1.00 98.19 108 SER A CA 1
ATOM 841 C C . SER A 1 108 ? -12.956 1.223 5.123 1.00 98.19 108 SER A C 1
ATOM 843 O O . SER A 1 108 ? -13.083 0.737 6.244 1.00 98.19 108 SER A O 1
ATOM 845 N N . LEU A 1 109 ? -12.318 2.380 4.908 1.00 97.75 109 LEU A N 1
ATOM 846 C CA . LEU A 1 109 ? -11.740 3.198 5.976 1.00 97.75 109 LEU A CA 1
ATOM 847 C C . LEU A 1 109 ? -12.838 3.768 6.885 1.00 97.75 109 LEU A C 1
ATOM 849 O O . LEU A 1 109 ? -12.743 3.642 8.103 1.00 97.75 109 LEU A O 1
ATOM 853 N N . ASP A 1 110 ? -13.921 4.291 6.304 1.00 97.06 110 ASP A N 1
ATOM 854 C CA . ASP A 1 110 ? -15.096 4.771 7.045 1.00 97.06 110 ASP A CA 1
ATOM 855 C C . ASP A 1 110 ? -15.717 3.663 7.915 1.00 97.06 110 ASP A C 1
ATOM 857 O O . ASP A 1 110 ? -16.030 3.882 9.089 1.00 97.06 110 ASP A O 1
ATOM 861 N N . LEU A 1 111 ? -15.817 2.437 7.388 1.00 97.50 111 LEU A N 1
ATOM 862 C CA . LEU A 1 111 ? -16.273 1.277 8.157 1.00 97.50 111 LEU A CA 1
ATOM 863 C C . LEU A 1 111 ? -15.361 0.985 9.362 1.00 97.50 111 LEU A C 1
ATOM 865 O O . LEU A 1 111 ? -15.858 0.631 10.433 1.00 97.50 111 LEU A O 1
ATOM 869 N N . LEU A 1 112 ? -14.040 1.122 9.224 1.00 97.00 112 LEU A N 1
ATOM 870 C CA . LEU A 1 112 ? -13.102 0.923 10.335 1.00 97.00 112 LEU A CA 1
ATOM 871 C C . LEU A 1 112 ? -13.173 2.0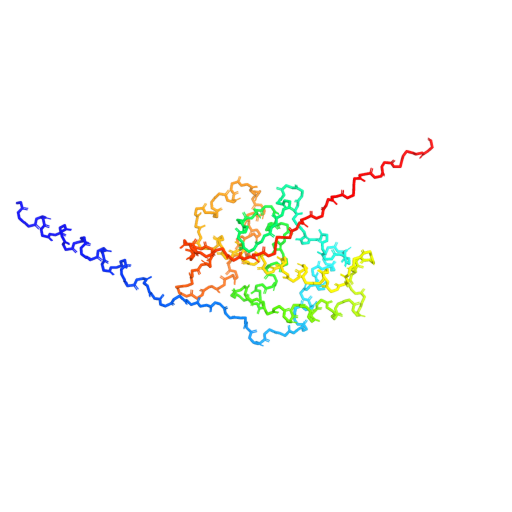41 11.376 1.00 97.00 112 LEU A C 1
ATOM 873 O O . LEU A 1 112 ? -13.111 1.746 12.571 1.00 97.00 112 LEU A O 1
ATOM 877 N N . CYS A 1 113 ? -13.372 3.290 10.953 1.00 95.25 113 CYS A N 1
ATOM 878 C CA . CYS A 1 113 ? -13.592 4.411 11.866 1.00 95.25 113 CYS A CA 1
ATOM 879 C C . CYS A 1 113 ? -14.874 4.226 12.686 1.00 95.25 113 CYS A C 1
ATOM 881 O O . CYS A 1 113 ? -14.850 4.354 13.909 1.00 95.25 113 CYS A O 1
ATOM 883 N N . LYS A 1 114 ? -15.986 3.848 12.042 1.00 95.25 114 LYS A N 1
ATOM 884 C CA . LYS A 1 114 ? -17.266 3.574 12.725 1.00 95.25 114 LYS A CA 1
ATOM 885 C C . LYS A 1 114 ? -17.157 2.446 13.750 1.00 95.25 114 LYS A C 1
ATOM 887 O O . LYS A 1 114 ? -17.773 2.517 14.809 1.00 95.25 114 LYS A O 1
ATOM 892 N N . ASN A 1 115 ? -16.335 1.442 13.452 1.00 95.81 115 ASN A N 1
ATOM 893 C CA . ASN A 1 115 ? -16.059 0.322 14.350 1.00 95.81 115 ASN A CA 1
ATOM 894 C C . ASN A 1 115 ? -14.974 0.620 15.398 1.00 95.81 115 ASN A C 1
ATOM 896 O O . ASN A 1 115 ? -14.615 -0.286 16.144 1.00 95.81 115 ASN A O 1
ATOM 900 N N . LYS A 1 116 ? -14.455 1.856 15.464 1.00 93.50 116 LYS A N 1
ATOM 901 C CA . LYS A 1 116 ? -13.392 2.280 16.394 1.00 93.50 116 LYS A CA 1
ATOM 902 C C . LYS A 1 116 ? -12.102 1.453 16.285 1.00 93.50 116 LYS A C 1
ATOM 904 O O . LYS A 1 116 ? -11.398 1.284 17.267 1.00 93.50 116 LYS A O 1
ATOM 909 N N . VAL A 1 117 ? -11.815 0.931 15.093 1.00 95.38 117 VAL A N 1
ATOM 910 C CA . VAL A 1 117 ? -10.560 0.219 14.785 1.00 95.38 117 VAL A CA 1
ATOM 911 C C . VAL A 1 117 ? -9.514 1.185 14.230 1.00 95.38 117 VAL A C 1
ATOM 913 O O . VAL A 1 117 ? -8.325 1.024 14.471 1.00 95.38 117 VAL A O 1
ATOM 916 N N . LEU A 1 118 ? -9.966 2.177 13.459 1.00 94.88 118 LEU A N 1
ATOM 917 C CA . LEU A 1 118 ? -9.117 3.199 12.859 1.00 94.88 118 LEU A CA 1
ATOM 918 C C . LEU A 1 118 ? -9.315 4.526 13.590 1.00 94.88 118 LEU A C 1
ATOM 920 O O . LEU A 1 118 ? -10.412 5.093 13.575 1.00 94.88 118 LEU A O 1
ATOM 924 N N . TRP A 1 119 ? -8.237 5.031 14.175 1.00 94.12 119 TRP A N 1
ATOM 925 C CA . TRP A 1 119 ? -8.175 6.356 14.766 1.00 94.12 119 TRP A CA 1
ATOM 926 C C . TRP A 1 119 ? -7.899 7.414 13.692 1.00 94.12 119 TRP A C 1
ATOM 928 O O . TRP A 1 119 ? -7.064 7.228 12.806 1.00 94.12 119 TRP A O 1
ATOM 938 N N . LEU A 1 120 ? -8.603 8.545 13.783 1.00 91.38 120 LEU A N 1
ATOM 939 C CA . LEU A 1 120 ? -8.354 9.728 12.963 1.00 91.38 120 LEU A CA 1
ATOM 940 C C . LEU A 1 120 ? -8.009 10.918 13.871 1.00 91.38 120 LEU A C 1
ATOM 942 O O . LEU A 1 120 ? -8.672 11.104 14.896 1.00 91.38 120 LEU A O 1
ATOM 946 N N . PRO A 1 121 ? -7.035 11.768 13.494 1.00 86.94 121 PRO A N 1
ATOM 947 C CA . PRO A 1 121 ? -6.671 12.931 14.291 1.00 86.94 121 PRO A CA 1
ATOM 948 C C . PRO A 1 121 ? -7.848 13.909 14.442 1.00 86.94 121 PRO A C 1
ATOM 950 O O . PRO A 1 121 ? -8.386 14.353 13.426 1.00 86.94 121 PRO A O 1
ATOM 953 N N . PRO A 1 122 ? -8.201 14.340 15.670 1.00 82.56 122 PRO A N 1
ATOM 954 C CA . PRO A 1 122 ? -9.326 15.255 15.895 1.00 82.56 122 PRO A CA 1
ATOM 955 C C . PRO A 1 122 ? -9.071 16.659 15.327 1.00 82.56 122 PRO A C 1
ATOM 957 O O . PRO A 1 122 ? -10.004 17.372 14.974 1.00 82.56 122 PRO A O 1
ATOM 960 N N . ASN A 1 123 ? -7.797 17.042 15.193 1.00 83.56 123 ASN A N 1
ATOM 961 C CA . ASN A 1 123 ? -7.375 18.361 14.715 1.00 83.56 123 ASN A CA 1
ATOM 962 C C . ASN A 1 123 ? -7.370 18.481 13.182 1.00 83.56 123 ASN A C 1
ATOM 964 O O . ASN A 1 123 ? -6.921 19.493 12.644 1.00 83.56 123 ASN A O 1
ATOM 968 N N . ARG A 1 124 ? -7.799 17.443 12.458 1.00 81.38 124 ARG A N 1
ATOM 969 C CA . ARG A 1 124 ? -7.868 17.439 10.994 1.00 81.38 124 ARG A CA 1
ATOM 970 C C . ARG A 1 124 ? -9.272 17.100 10.540 1.00 81.38 124 ARG A C 1
ATOM 972 O O . ARG A 1 124 ? -9.989 16.354 11.196 1.00 81.38 124 ARG A O 1
ATOM 979 N N . GLN A 1 125 ? -9.645 17.613 9.370 1.00 88.12 125 GLN A N 1
ATOM 980 C CA . GLN A 1 125 ? -10.900 17.223 8.747 1.00 88.12 125 GLN A CA 1
ATOM 981 C C . GLN A 1 125 ? -10.872 15.702 8.476 1.00 88.12 125 GLN A C 1
ATOM 983 O O . GLN A 1 125 ? -9.957 15.231 7.784 1.00 88.12 125 GLN A O 1
ATOM 988 N N . PRO A 1 126 ? -11.844 14.924 8.992 1.00 88.44 126 PRO A N 1
ATOM 989 C CA . PRO A 1 126 ? -11.836 13.468 8.854 1.00 88.44 126 PRO A CA 1
ATOM 990 C C . PRO A 1 126 ? -11.810 13.021 7.391 1.00 88.44 126 PRO A C 1
ATOM 992 O O . PRO A 1 126 ? -11.010 12.165 7.023 1.00 88.44 126 PRO A O 1
ATOM 995 N N . GLN A 1 127 ? -12.612 13.671 6.540 1.00 90.75 127 GLN A N 1
ATOM 996 C CA . GLN A 1 127 ? -12.682 13.356 5.113 1.00 90.75 127 GLN A CA 1
ATOM 997 C C . GLN A 1 127 ? -11.343 13.576 4.403 1.00 90.75 127 GLN A C 1
ATOM 999 O O . GLN A 1 127 ? -10.847 12.660 3.760 1.00 90.75 127 GLN A O 1
ATOM 1004 N N . ALA A 1 128 ? -10.700 14.729 4.609 1.00 91.12 128 ALA A N 1
ATOM 1005 C CA . ALA A 1 128 ? -9.390 15.007 4.020 1.00 91.12 128 ALA A CA 1
ATOM 1006 C C . ALA A 1 128 ? -8.320 13.999 4.474 1.00 91.12 128 ALA A C 1
ATOM 1008 O O . ALA A 1 128 ? -7.423 13.646 3.710 1.00 91.12 128 ALA A O 1
ATOM 1009 N N . THR A 1 129 ? -8.413 13.506 5.713 1.00 92.25 129 THR A N 1
ATOM 1010 C CA . THR A 1 129 ? -7.504 12.466 6.215 1.00 92.25 129 THR A CA 1
ATOM 1011 C C . THR A 1 129 ? -7.763 11.122 5.529 1.00 92.25 129 THR A C 1
ATOM 1013 O O . THR A 1 129 ? -6.810 10.457 5.128 1.00 92.25 129 THR A O 1
ATOM 1016 N N . MET A 1 130 ? -9.028 10.741 5.334 1.00 94.75 130 MET A N 1
ATOM 1017 C CA . MET A 1 130 ? -9.399 9.524 4.602 1.00 94.75 130 MET A CA 1
ATOM 1018 C C . MET A 1 130 ? -8.996 9.588 3.123 1.00 94.75 130 MET A C 1
ATOM 1020 O O . MET A 1 130 ? -8.417 8.630 2.612 1.00 94.75 130 MET A O 1
ATOM 1024 N N . ASP A 1 131 ? -9.219 10.722 2.458 1.00 95.25 131 ASP A N 1
ATOM 1025 C CA . ASP A 1 131 ? -8.816 10.948 1.062 1.00 95.25 131 ASP A CA 1
ATOM 1026 C C . ASP A 1 131 ? -7.298 10.861 0.899 1.00 95.25 131 ASP A C 1
ATOM 1028 O O . ASP A 1 131 ? -6.781 10.285 -0.066 1.00 95.25 131 ASP A O 1
ATOM 1032 N N . ARG A 1 132 ? -6.569 11.385 1.888 1.00 94.88 132 ARG A N 1
ATOM 1033 C CA . ARG A 1 132 ? -5.118 11.275 1.953 1.00 94.88 132 ARG A CA 1
ATOM 1034 C C . ARG A 1 132 ? -4.680 9.820 2.102 1.00 94.88 132 ARG A C 1
ATOM 1036 O O . ARG A 1 132 ? -3.852 9.387 1.312 1.00 94.88 132 ARG A O 1
ATOM 1043 N N . LEU A 1 133 ? -5.252 9.063 3.042 1.00 96.94 133 LEU A N 1
ATOM 1044 C CA . LEU A 1 133 ? -4.967 7.631 3.220 1.00 96.94 133 LEU A CA 1
ATOM 1045 C C . LEU A 1 133 ? -5.221 6.835 1.929 1.00 96.94 133 LEU A C 1
ATOM 1047 O O . LEU A 1 133 ? -4.337 6.106 1.478 1.00 96.94 133 LEU A O 1
ATOM 1051 N N . ASP A 1 134 ? -6.392 7.013 1.306 1.00 97.25 134 ASP A N 1
ATOM 1052 C CA . ASP A 1 134 ? -6.738 6.378 0.027 1.00 97.25 134 ASP A CA 1
ATOM 1053 C C . ASP A 1 134 ? -5.702 6.695 -1.056 1.00 97.25 134 ASP A C 1
ATOM 1055 O O . ASP A 1 134 ? -5.183 5.798 -1.730 1.00 97.25 134 ASP A O 1
ATOM 1059 N N . THR A 1 135 ? -5.365 7.973 -1.208 1.00 96.81 135 THR A N 1
ATOM 1060 C CA . THR A 1 135 ? -4.412 8.411 -2.227 1.00 96.81 135 THR A CA 1
ATOM 1061 C C . THR A 1 135 ? -3.027 7.821 -1.979 1.00 96.81 135 THR A C 1
ATOM 1063 O O . THR A 1 135 ? -2.420 7.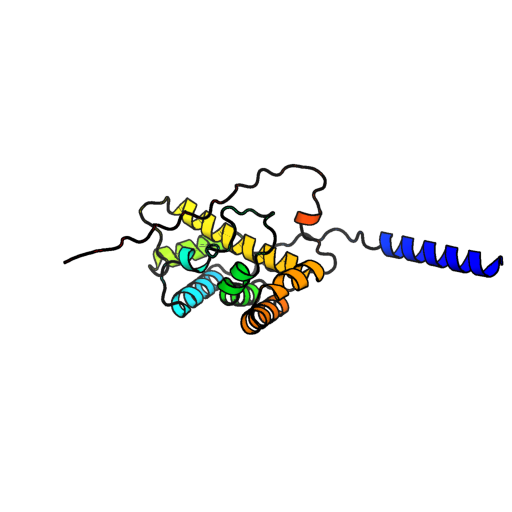288 -2.908 1.00 96.81 135 THR A O 1
ATOM 1066 N N . THR A 1 136 ? -2.548 7.821 -0.735 1.00 97.81 136 THR A N 1
ATOM 1067 C CA . THR A 1 136 ? -1.253 7.238 -0.363 1.00 97.81 136 THR A CA 1
ATOM 1068 C C . THR A 1 136 ? -1.164 5.757 -0.706 1.00 97.81 136 THR A C 1
ATOM 1070 O O . THR A 1 136 ? -0.211 5.344 -1.367 1.00 97.81 136 THR A O 1
ATOM 1073 N N . VAL A 1 137 ? -2.164 4.959 -0.320 1.00 98.00 137 VAL A N 1
ATOM 1074 C CA . VAL A 1 137 ? -2.191 3.517 -0.618 1.00 98.00 137 VAL A CA 1
ATOM 1075 C C . VAL A 1 137 ? -2.125 3.279 -2.126 1.00 98.00 137 VAL A C 1
ATOM 1077 O O . VAL A 1 137 ? -1.349 2.449 -2.608 1.00 98.00 137 VAL A O 1
ATOM 1080 N N . ARG A 1 138 ? -2.903 4.036 -2.906 1.00 97.19 138 ARG A N 1
ATOM 1081 C CA . ARG A 1 138 ? -2.920 3.881 -4.365 1.00 97.19 138 ARG A CA 1
ATOM 1082 C C . ARG A 1 138 ? -1.628 4.366 -5.036 1.00 97.19 138 ARG A C 1
ATOM 1084 O O . ARG A 1 138 ? -1.257 3.797 -6.067 1.00 97.19 138 ARG A O 1
ATOM 1091 N N . ILE A 1 139 ? -0.938 5.357 -4.468 1.00 96.94 139 ILE A N 1
ATOM 1092 C CA . ILE A 1 139 ? 0.391 5.804 -4.918 1.00 96.94 139 ILE A CA 1
ATOM 1093 C C . ILE A 1 139 ? 1.444 4.724 -4.644 1.00 96.94 139 ILE A C 1
ATOM 1095 O O . ILE A 1 139 ? 2.212 4.396 -5.545 1.00 96.94 139 ILE A O 1
ATOM 1099 N N . LEU A 1 140 ? 1.441 4.098 -3.466 1.00 97.62 140 LEU A N 1
ATOM 1100 C CA . LEU A 1 140 ? 2.358 2.993 -3.150 1.00 97.62 140 LEU A CA 1
ATOM 1101 C C . LEU A 1 140 ? 2.189 1.812 -4.118 1.00 97.62 140 LEU A C 1
ATOM 1103 O O . LEU A 1 140 ? 3.164 1.300 -4.670 1.00 97.62 140 LEU A O 1
ATOM 1107 N N . LEU A 1 141 ? 0.943 1.442 -4.420 1.00 97.38 141 LEU A N 1
ATOM 1108 C CA . LEU A 1 141 ? 0.640 0.441 -5.445 1.00 97.38 141 LEU A CA 1
ATOM 1109 C C . LEU A 1 141 ? 1.114 0.878 -6.843 1.00 97.38 141 LEU A C 1
ATOM 1111 O O . LEU A 1 141 ? 1.558 0.046 -7.632 1.00 97.38 141 LEU A O 1
ATOM 1115 N N . ALA A 1 142 ? 1.061 2.174 -7.165 1.00 95.12 142 ALA A N 1
ATOM 1116 C CA . ALA A 1 142 ? 1.616 2.706 -8.411 1.00 95.12 142 ALA A CA 1
ATOM 1117 C C . ALA A 1 142 ? 3.143 2.599 -8.471 1.00 95.12 142 ALA A C 1
ATOM 1119 O O . ALA A 1 142 ? 3.683 2.200 -9.504 1.00 95.12 142 ALA A O 1
ATOM 1120 N N . MET A 1 143 ? 3.832 2.885 -7.369 1.00 95.56 143 MET A N 1
ATOM 1121 C CA . MET A 1 143 ? 5.280 2.723 -7.268 1.00 95.56 143 MET A CA 1
ATOM 1122 C C . MET A 1 143 ? 5.700 1.258 -7.465 1.00 95.56 143 MET A C 1
ATOM 1124 O O . MET A 1 143 ? 6.651 1.005 -8.206 1.00 95.56 143 MET A O 1
ATOM 1128 N N . LEU A 1 144 ? 4.963 0.290 -6.900 1.00 95.62 144 LEU A N 1
ATOM 1129 C CA . LEU A 1 144 ? 5.201 -1.140 -7.154 1.00 95.62 144 LEU A CA 1
ATOM 1130 C C . LEU A 1 144 ? 5.072 -1.504 -8.637 1.00 95.62 144 LEU A C 1
ATOM 1132 O O . LEU A 1 144 ? 5.910 -2.237 -9.163 1.00 95.62 144 LEU A O 1
ATOM 1136 N N . ARG A 1 145 ? 4.072 -0.958 -9.344 1.00 94.50 145 ARG A N 1
ATOM 1137 C CA . ARG A 1 145 ? 3.951 -1.149 -10.801 1.00 94.50 145 ARG A CA 1
ATOM 1138 C C . ARG A 1 145 ? 5.177 -0.627 -11.538 1.00 94.50 145 ARG A C 1
ATOM 1140 O O . ARG A 1 145 ? 5.707 -1.327 -12.394 1.00 94.50 145 ARG A O 1
ATOM 1147 N N . SER A 1 146 ? 5.645 0.570 -11.194 1.00 92.44 146 SER A N 1
ATOM 1148 C CA . SER A 1 146 ? 6.843 1.156 -11.804 1.00 92.44 146 SER A CA 1
ATOM 1149 C C . SER A 1 146 ? 8.092 0.297 -11.575 1.00 92.44 146 SER A C 1
ATOM 1151 O O . SER A 1 146 ? 8.892 0.146 -12.495 1.00 92.44 146 SER A O 1
ATOM 1153 N N . LEU A 1 147 ? 8.234 -0.320 -10.395 1.00 93.25 147 LEU A N 1
ATOM 1154 C CA . LEU A 1 147 ? 9.315 -1.275 -10.126 1.00 93.25 147 LEU A CA 1
ATOM 1155 C C . LEU A 1 147 ? 9.190 -2.559 -10.946 1.00 93.25 147 LEU A C 1
ATOM 1157 O O . LEU A 1 147 ? 10.194 -3.031 -11.473 1.00 93.25 147 LEU A O 1
ATOM 1161 N N . LYS A 1 148 ? 7.979 -3.115 -11.088 1.00 92.56 148 LYS A N 1
ATOM 1162 C CA . LYS A 1 148 ? 7.768 -4.330 -11.891 1.00 92.56 148 LYS A CA 1
ATOM 1163 C C . LYS A 1 148 ? 8.072 -4.111 -13.373 1.00 92.56 148 LYS A C 1
ATOM 1165 O O . LYS A 1 148 ? 8.520 -5.030 -14.047 1.00 92.56 148 LYS A O 1
ATOM 1170 N N . MET A 1 149 ? 7.833 -2.899 -13.866 1.00 90.00 149 MET A N 1
ATOM 1171 C CA . MET A 1 149 ? 7.987 -2.553 -15.280 1.00 90.00 149 MET A CA 1
ATOM 1172 C C . MET A 1 149 ? 9.408 -2.140 -15.677 1.00 90.00 149 MET A C 1
ATOM 1174 O O . MET A 1 149 ? 9.697 -2.069 -16.868 1.00 90.00 149 MET A O 1
ATOM 1178 N N . SER A 1 150 ? 10.294 -1.836 -14.725 1.00 90.38 150 SER A N 1
ATOM 1179 C CA . SER A 1 150 ? 11.644 -1.351 -15.024 1.00 90.38 150 SER A CA 1
ATOM 1180 C C . SER A 1 150 ? 12.688 -2.051 -14.167 1.00 90.38 150 SER A C 1
ATOM 1182 O O . SER A 1 150 ? 12.855 -1.752 -12.983 1.00 90.38 150 SER A O 1
ATOM 1184 N N . GLU A 1 151 ? 13.457 -2.941 -14.796 1.00 90.06 151 GLU A N 1
ATOM 1185 C CA . GLU A 1 151 ? 14.568 -3.625 -14.132 1.00 90.06 151 GLU A CA 1
ATOM 1186 C C . GLU A 1 151 ? 15.664 -2.657 -13.678 1.00 90.06 151 GLU A C 1
ATOM 1188 O O . GLU A 1 151 ? 16.292 -2.879 -12.643 1.00 90.06 151 GLU A O 1
ATOM 1193 N N . GLU A 1 152 ? 15.866 -1.552 -14.399 1.00 92.31 152 GLU A N 1
ATOM 1194 C CA . GLU A 1 152 ? 16.807 -0.501 -14.009 1.00 92.31 152 GLU A CA 1
ATOM 1195 C C . GLU A 1 152 ? 16.369 0.206 -12.723 1.00 92.31 152 GLU A C 1
ATOM 1197 O O . GLU A 1 152 ? 17.179 0.381 -11.807 1.00 92.31 152 GLU A O 1
ATOM 1202 N N . LEU A 1 153 ? 15.091 0.604 -12.629 1.00 92.25 153 LEU A N 1
ATOM 1203 C CA . LEU A 1 153 ? 14.544 1.210 -11.412 1.00 92.25 153 LEU A CA 1
ATOM 1204 C C . LEU A 1 153 ? 14.574 0.218 -10.249 1.00 92.25 153 LEU A C 1
ATOM 1206 O O . LEU A 1 153 ? 14.975 0.594 -9.145 1.00 92.25 153 LEU A O 1
ATOM 1210 N N . ARG A 1 154 ? 14.227 -1.050 -10.502 1.00 93.75 154 ARG A N 1
ATOM 1211 C CA . ARG A 1 154 ? 14.320 -2.133 -9.517 1.00 93.75 154 ARG A CA 1
ATOM 1212 C C . ARG A 1 154 ? 15.749 -2.300 -9.004 1.00 93.75 154 ARG A C 1
ATOM 1214 O O . ARG A 1 154 ? 15.973 -2.218 -7.803 1.00 93.75 154 ARG A O 1
ATOM 1221 N N . SER A 1 155 ? 16.729 -2.412 -9.898 1.00 94.38 155 SER A N 1
ATOM 1222 C CA . SER A 1 155 ? 18.146 -2.551 -9.532 1.00 94.38 155 SER A CA 1
ATOM 1223 C C . SER A 1 155 ? 18.646 -1.358 -8.715 1.00 94.38 155 SER A C 1
ATOM 1225 O O . SER A 1 155 ? 19.366 -1.529 -7.733 1.00 94.38 155 SER A O 1
ATOM 1227 N N . LYS A 1 156 ? 18.237 -0.132 -9.072 1.00 94.12 156 LYS A N 1
ATOM 1228 C CA . LYS A 1 156 ? 18.559 1.074 -8.291 1.00 94.12 156 LYS A CA 1
ATOM 1229 C C . LYS A 1 156 ? 17.973 1.009 -6.881 1.00 94.12 156 LYS A C 1
ATOM 1231 O O . LYS A 1 156 ? 18.693 1.325 -5.939 1.00 94.12 156 LYS A O 1
ATOM 1236 N N . CYS A 1 157 ? 16.722 0.576 -6.743 1.00 93.94 157 CYS A N 1
ATOM 1237 C CA . CYS A 1 157 ? 16.051 0.452 -5.451 1.00 93.94 157 CYS A CA 1
ATOM 1238 C C . CYS A 1 157 ? 16.658 -0.653 -4.578 1.00 93.94 157 CYS A C 1
ATOM 1240 O O . CYS A 1 157 ? 16.853 -0.429 -3.389 1.00 93.94 157 CYS A O 1
ATOM 1242 N N . TRP A 1 158 ? 17.023 -1.805 -5.152 1.00 95.19 158 TRP A N 1
ATOM 1243 C CA . TRP A 1 158 ? 17.548 -2.946 -4.389 1.00 95.19 158 TRP A CA 1
ATOM 1244 C C . TRP A 1 158 ? 18.887 -2.601 -3.739 1.00 95.19 158 TRP A C 1
ATOM 1246 O O . TRP A 1 158 ? 19.129 -2.974 -2.599 1.00 95.19 158 TRP A O 1
ATOM 1256 N N . ARG A 1 159 ? 19.722 -1.790 -4.401 1.00 96.06 159 ARG A N 1
ATOM 1257 C CA . ARG A 1 159 ? 20.988 -1.298 -3.824 1.00 96.06 159 ARG A CA 1
ATOM 1258 C C . ARG A 1 159 ? 20.816 -0.459 -2.553 1.00 96.06 159 ARG A C 1
ATOM 1260 O O . ARG A 1 159 ? 21.797 -0.255 -1.849 1.00 96.06 159 ARG A O 1
ATOM 1267 N N . LEU A 1 160 ? 19.613 0.050 -2.287 1.00 94.56 160 LEU A N 1
ATOM 1268 C CA . LEU A 1 160 ? 19.298 0.889 -1.127 1.00 94.56 160 LEU A CA 1
ATOM 1269 C C . LEU A 1 160 ? 18.578 0.125 -0.007 1.00 94.56 160 LEU A C 1
ATOM 1271 O O . LEU A 1 160 ? 18.242 0.730 1.009 1.00 94.56 160 LEU A O 1
ATOM 1275 N N . LEU A 1 161 ? 18.320 -1.169 -0.204 1.00 94.50 161 LEU A N 1
ATOM 1276 C CA . LEU A 1 161 ? 17.561 -2.015 0.711 1.00 94.50 161 LEU A CA 1
ATOM 1277 C C . LEU A 1 161 ? 18.431 -3.124 1.288 1.00 94.50 161 LEU A C 1
ATOM 1279 O O . LEU A 1 161 ? 19.297 -3.675 0.600 1.00 94.50 161 LEU A O 1
ATOM 1283 N N . GLY A 1 162 ? 18.149 -3.497 2.533 1.00 95.12 162 GLY A N 1
ATOM 1284 C CA . GLY A 1 162 ? 18.684 -4.710 3.135 1.00 95.12 162 GLY A CA 1
ATOM 1285 C C . GLY A 1 162 ? 18.132 -5.970 2.461 1.00 95.12 162 GLY A C 1
ATOM 1286 O O . GLY A 1 162 ? 17.103 -5.945 1.788 1.00 95.12 162 GLY A O 1
ATOM 1287 N N . ARG A 1 163 ? 18.803 -7.110 2.662 1.00 95.75 163 ARG A N 1
ATOM 1288 C CA . ARG A 1 163 ? 18.406 -8.385 2.036 1.00 95.75 163 ARG A CA 1
ATOM 1289 C C . ARG A 1 163 ? 16.983 -8.812 2.407 1.00 95.75 163 ARG A C 1
ATOM 1291 O O . ARG A 1 163 ? 16.259 -9.310 1.556 1.00 95.75 163 ARG A O 1
ATOM 1298 N N . GLU A 1 164 ? 16.588 -8.615 3.659 1.00 95.38 164 GLU A N 1
ATOM 1299 C CA . GLU A 1 164 ? 15.241 -8.940 4.136 1.00 95.38 164 GLU A CA 1
ATOM 1300 C C . GLU A 1 164 ? 14.172 -8.086 3.440 1.00 95.38 164 GLU A C 1
ATOM 1302 O O . GLU A 1 164 ? 13.191 -8.613 2.921 1.00 95.38 164 GLU A O 1
ATOM 1307 N N . GLU A 1 165 ? 14.403 -6.776 3.340 1.00 95.44 165 GLU A N 1
ATOM 1308 C CA . GLU A 1 165 ? 13.502 -5.837 2.666 1.00 95.44 165 GLU A CA 1
ATOM 1309 C C . GLU A 1 165 ? 13.363 -6.137 1.170 1.00 95.44 165 GLU A C 1
ATOM 1311 O O . GLU A 1 165 ? 12.259 -6.068 0.627 1.00 95.44 165 GLU A O 1
ATOM 1316 N N . GLN A 1 166 ? 14.467 -6.508 0.511 1.00 95.81 166 GLN A N 1
ATOM 1317 C CA . GLN A 1 166 ? 14.448 -6.957 -0.883 1.00 95.81 166 GLN A CA 1
ATOM 1318 C C . GLN A 1 166 ? 13.539 -8.178 -1.044 1.00 95.81 166 GLN A C 1
ATOM 1320 O O . GLN A 1 166 ? 12.641 -8.151 -1.880 1.00 95.81 166 GLN A O 1
ATOM 1325 N N . VAL A 1 167 ? 13.709 -9.204 -0.204 1.00 96.69 167 VAL A N 1
ATOM 1326 C CA . VAL A 1 167 ? 12.894 -10.429 -0.257 1.00 96.69 167 VAL A CA 1
ATOM 1327 C C . VAL A 1 167 ? 11.412 -10.125 -0.017 1.00 96.69 167 VAL A C 1
ATOM 1329 O O . VAL A 1 167 ? 10.561 -10.621 -0.753 1.00 96.69 167 VAL A O 1
ATOM 1332 N N . MET A 1 168 ? 11.081 -9.275 0.960 1.00 94.75 168 MET A N 1
ATOM 1333 C CA . MET A 1 168 ? 9.690 -8.872 1.207 1.00 94.75 168 MET A CA 1
ATOM 1334 C C . MET A 1 168 ? 9.057 -8.198 -0.017 1.00 94.75 168 MET A C 1
ATOM 1336 O O . MET A 1 168 ? 7.914 -8.494 -0.375 1.00 94.75 168 MET A O 1
ATOM 1340 N N . LEU A 1 169 ? 9.797 -7.308 -0.683 1.00 96.06 169 LEU A N 1
ATOM 1341 C CA . LEU A 1 169 ? 9.314 -6.641 -1.889 1.00 96.06 169 LEU A CA 1
ATOM 1342 C C . LEU A 1 169 ? 9.242 -7.569 -3.099 1.00 96.06 169 LEU A C 1
ATOM 1344 O O . LEU A 1 169 ? 8.320 -7.416 -3.897 1.00 96.06 169 LEU A O 1
ATOM 1348 N N . GLU A 1 170 ? 10.157 -8.524 -3.245 1.00 96.25 170 GLU A N 1
ATOM 1349 C CA . GLU A 1 170 ? 10.088 -9.550 -4.295 1.00 96.25 170 GLU A CA 1
ATOM 1350 C C . GLU A 1 170 ? 8.812 -10.380 -4.158 1.00 96.25 170 GLU A C 1
ATOM 1352 O O . GLU A 1 170 ? 8.035 -10.471 -5.107 1.00 96.25 170 GLU A O 1
ATOM 1357 N N . ILE A 1 171 ? 8.520 -10.857 -2.947 1.00 95.81 171 ILE A N 1
ATOM 1358 C CA . ILE A 1 171 ? 7.301 -11.617 -2.648 1.00 95.81 171 ILE A CA 1
ATOM 1359 C C . ILE A 1 171 ? 6.036 -10.797 -2.973 1.00 95.81 171 ILE A C 1
ATOM 1361 O O . ILE A 1 171 ? 5.065 -11.325 -3.524 1.00 95.81 171 ILE A O 1
ATOM 1365 N N . ALA A 1 172 ? 6.031 -9.493 -2.677 1.00 95.06 172 ALA A N 1
ATOM 1366 C CA . ALA A 1 172 ? 4.938 -8.601 -3.071 1.00 95.06 172 ALA A CA 1
ATOM 1367 C C . ALA A 1 172 ? 4.854 -8.424 -4.597 1.00 95.06 172 ALA A C 1
ATOM 1369 O O . ALA A 1 172 ? 3.769 -8.508 -5.176 1.00 95.06 172 ALA A O 1
ATOM 1370 N N . LEU A 1 173 ? 5.985 -8.215 -5.272 1.00 95.25 173 LEU A N 1
ATOM 1371 C CA . LEU A 1 173 ? 6.044 -8.062 -6.726 1.00 95.25 173 LEU A CA 1
ATOM 1372 C C . LEU A 1 173 ? 5.595 -9.321 -7.468 1.00 95.25 173 LEU A C 1
ATOM 1374 O O . LEU A 1 173 ? 5.013 -9.192 -8.547 1.00 95.25 173 LEU A O 1
ATOM 1378 N N . ASP A 1 174 ? 5.800 -10.513 -6.917 1.00 95.81 174 ASP A N 1
ATOM 1379 C CA . ASP A 1 174 ? 5.352 -11.770 -7.523 1.00 95.81 174 ASP A CA 1
ATOM 1380 C C . ASP A 1 174 ? 3.823 -11.870 -7.593 1.00 95.81 174 ASP A C 1
ATOM 1382 O O . ASP A 1 174 ? 3.279 -12.361 -8.585 1.00 95.81 174 ASP A O 1
ATOM 1386 N N . LYS A 1 175 ? 3.105 -11.312 -6.608 1.00 95.69 175 LYS A N 1
ATOM 1387 C CA . LYS A 1 175 ? 1.632 -11.235 -6.634 1.00 95.69 175 LYS A CA 1
ATOM 1388 C C . LYS A 1 175 ? 1.080 -10.231 -7.641 1.00 95.69 175 LYS A C 1
ATOM 1390 O O . LYS A 1 175 ? -0.079 -10.344 -8.037 1.00 95.69 175 LYS A O 1
ATOM 1395 N N . LEU A 1 176 ? 1.874 -9.242 -8.045 1.00 96.06 176 LEU A N 1
ATOM 1396 C CA . LEU A 1 176 ? 1.431 -8.201 -8.966 1.00 96.06 176 LEU A CA 1
ATOM 1397 C C . LEU A 1 176 ? 1.263 -8.764 -10.385 1.00 96.06 176 LEU A C 1
ATOM 1399 O O . LEU A 1 176 ? 2.235 -9.103 -11.051 1.00 96.06 176 LEU A O 1
ATOM 1403 N N . GLN A 1 177 ? 0.039 -8.812 -10.892 1.00 93.81 177 GLN A N 1
ATOM 1404 C CA . GLN A 1 177 ? -0.285 -9.301 -12.230 1.00 93.81 177 GLN A CA 1
ATOM 1405 C C . GLN A 1 177 ? -0.677 -8.134 -13.133 1.00 93.81 177 GLN A C 1
ATOM 1407 O O . GLN A 1 177 ? -1.727 -7.518 -12.960 1.00 93.81 177 GLN A O 1
ATOM 1412 N N . LEU A 1 178 ? 0.174 -7.816 -14.107 1.00 91.62 178 LEU A N 1
ATOM 1413 C CA . LEU A 1 178 ? -0.074 -6.752 -15.079 1.00 91.62 178 LEU A CA 1
ATOM 1414 C C . LEU A 1 178 ? -0.460 -7.366 -16.429 1.00 91.62 178 LEU A C 1
ATOM 1416 O O . LEU A 1 178 ? 0.153 -8.357 -16.830 1.00 91.62 178 LEU A O 1
ATOM 1420 N N . PRO A 1 179 ? -1.460 -6.809 -17.135 1.00 87.94 179 PRO A N 1
ATOM 1421 C CA . PRO A 1 179 ? -1.840 -7.319 -18.441 1.00 87.94 179 PRO A CA 1
ATOM 1422 C C . PRO A 1 179 ? -0.706 -7.103 -19.458 1.00 87.94 179 PRO A C 1
ATOM 1424 O O . PRO A 1 179 ? 0.045 -6.124 -19.343 1.00 87.94 179 PRO A O 1
ATOM 1427 N N . PRO A 1 180 ? -0.592 -7.972 -20.478 1.00 80.62 180 PRO A N 1
ATOM 1428 C CA . PRO A 1 180 ? 0.353 -7.774 -21.572 1.00 80.62 180 PRO A CA 1
ATOM 1429 C C . PRO A 1 180 ? 0.154 -6.397 -22.219 1.00 80.62 180 PRO A C 1
ATOM 1431 O O . PRO A 1 180 ? -0.973 -5.992 -22.498 1.00 80.62 180 PRO A O 1
ATOM 1434 N N . GLY A 1 181 ? 1.243 -5.656 -22.434 1.00 77.56 181 GLY A N 1
ATOM 1435 C CA . GLY A 1 181 ? 1.185 -4.314 -23.026 1.00 77.56 181 GLY A CA 1
ATOM 1436 C C . GLY A 1 181 ? 0.751 -3.193 -22.072 1.00 77.56 181 GLY A C 1
ATOM 1437 O O . GLY A 1 181 ? 0.519 -2.069 -22.523 1.00 77.56 181 GLY A O 1
ATOM 1438 N N . TYR A 1 182 ? 0.651 -3.449 -20.761 1.00 80.44 182 TYR A N 1
ATOM 1439 C CA . TYR A 1 182 ? 0.551 -2.366 -19.782 1.00 80.44 182 TYR A CA 1
ATOM 1440 C C . TYR A 1 182 ? 1.798 -1.474 -19.844 1.00 80.44 182 TYR A C 1
ATOM 1442 O O . TYR A 1 182 ? 2.926 -1.958 -19.814 1.00 80.44 182 TYR A O 1
ATOM 1450 N N . CYS A 1 183 ? 1.589 -0.160 -19.881 1.00 71.25 183 CYS A N 1
ATOM 1451 C CA . CYS A 1 183 ? 2.642 0.843 -19.787 1.00 71.25 183 CYS A CA 1
ATOM 1452 C C . CYS A 1 183 ? 2.223 1.871 -18.723 1.00 71.25 183 CYS A C 1
ATOM 1454 O O . CYS A 1 183 ? 1.089 2.359 -18.778 1.00 71.25 183 CYS A O 1
ATOM 1456 N N . PRO A 1 184 ? 3.073 2.174 -17.726 1.00 67.12 184 PRO A N 1
ATOM 1457 C CA . PRO A 1 184 ? 2.727 3.120 -16.674 1.00 67.12 184 PRO A CA 1
ATOM 1458 C C . PRO A 1 184 ? 2.492 4.528 -17.240 1.00 67.12 184 PRO A C 1
ATOM 1460 O O . PRO A 1 184 ? 3.240 5.009 -18.088 1.00 67.12 184 PRO A O 1
ATOM 1463 N N . GLU A 1 185 ? 1.462 5.209 -16.730 1.00 58.56 185 GLU A N 1
ATOM 1464 C CA . GLU A 1 185 ? 1.044 6.548 -17.183 1.00 58.56 185 GLU A CA 1
ATOM 1465 C C . GLU A 1 185 ? 2.166 7.602 -17.073 1.00 58.56 185 GLU A C 1
ATOM 1467 O O . GLU A 1 185 ? 2.208 8.537 -17.870 1.00 58.56 185 GLU A O 1
ATOM 1472 N N . SER A 1 186 ? 3.136 7.419 -16.170 1.00 51.91 186 SER A N 1
ATOM 1473 C CA . SER A 1 186 ? 4.304 8.299 -16.019 1.00 51.91 186 SER A CA 1
ATOM 1474 C C . SER A 1 186 ? 5.267 8.289 -17.214 1.00 51.91 186 SER A C 1
ATOM 1476 O O . SER A 1 186 ? 6.017 9.242 -17.386 1.00 51.91 186 SER A O 1
ATOM 1478 N N . GLN A 1 187 ? 5.229 7.263 -18.072 1.00 46.25 187 GLN A N 1
ATOM 1479 C CA . GLN A 1 187 ? 5.990 7.228 -19.330 1.00 46.25 187 GLN A CA 1
ATOM 1480 C C . GLN A 1 187 ? 5.204 7.797 -20.523 1.00 46.25 187 GLN A C 1
ATOM 1482 O O . GLN A 1 187 ? 5.731 7.867 -21.631 1.00 46.25 187 GLN A O 1
ATOM 1487 N N . ILE A 1 188 ? 3.939 8.191 -20.328 1.00 46.62 188 ILE A N 1
ATOM 1488 C CA . ILE A 1 188 ? 3.063 8.659 -21.412 1.00 46.62 188 ILE A CA 1
ATOM 1489 C C . ILE A 1 188 ? 3.220 10.170 -21.665 1.00 46.62 188 ILE A C 1
ATOM 1491 O O . ILE A 1 188 ? 2.905 10.625 -22.761 1.00 46.62 188 ILE A O 1
ATOM 1495 N N . LYS A 1 189 ? 3.748 10.948 -20.712 1.00 41.06 189 LYS A N 1
ATOM 1496 C CA . LYS A 1 189 ? 3.742 12.417 -20.778 1.00 41.06 189 LYS A CA 1
ATOM 1497 C C . LYS A 1 189 ? 5.099 13.028 -21.122 1.00 41.06 189 LYS A C 1
ATOM 1499 O O . LYS A 1 189 ? 5.831 13.495 -20.258 1.00 41.06 189 LYS A O 1
ATOM 1504 N N . GLY A 1 190 ? 5.379 13.086 -22.420 1.00 35.56 190 GLY A N 1
ATOM 1505 C CA . GLY A 1 190 ? 5.998 14.266 -23.018 1.00 35.56 190 GLY A CA 1
ATOM 1506 C C . GLY A 1 190 ? 4.873 15.194 -23.479 1.00 35.56 190 GLY A C 1
ATOM 1507 O O . GLY A 1 190 ? 4.375 15.029 -24.586 1.00 35.56 190 GLY A O 1
ATOM 1508 N N . GLY A 1 191 ? 4.436 16.106 -22.611 1.00 33.25 191 GLY A N 1
ATOM 1509 C CA . GLY A 1 191 ? 3.336 17.040 -22.874 1.00 33.25 191 GLY A CA 1
ATOM 1510 C C . GLY A 1 191 ? 2.124 16.809 -21.968 1.00 33.25 191 GLY A C 1
ATOM 1511 O O . GLY A 1 191 ? 1.729 15.675 -21.726 1.00 33.25 191 GLY A O 1
ATOM 1512 N N . GLU A 1 192 ? 1.545 17.907 -21.490 1.00 36.47 192 GLU A N 1
ATOM 1513 C CA . GLU A 1 192 ? 0.373 18.019 -20.606 1.00 36.47 192 GLU A CA 1
ATOM 1514 C C . GLU A 1 192 ? 0.645 17.857 -19.104 1.00 36.47 192 GLU A C 1
ATOM 1516 O O . GLU A 1 192 ? 0.530 16.783 -18.505 1.00 36.47 192 GLU A O 1
ATOM 1521 N N . GLU A 1 193 ? 0.950 19.005 -18.499 1.00 37.59 193 GLU A N 1
ATOM 1522 C CA . GLU A 1 193 ? 0.883 19.298 -17.070 1.00 37.59 193 GLU A CA 1
ATOM 1523 C C . GLU A 1 193 ? -0.491 18.885 -16.519 1.00 37.59 193 GLU A C 1
ATOM 1525 O O . GLU A 1 193 ? -1.505 19.529 -16.770 1.00 37.59 193 GLU A O 1
ATOM 1530 N N . ASP A 1 194 ? -0.538 17.765 -15.798 1.00 37.06 194 ASP A N 1
ATOM 1531 C CA . ASP A 1 194 ? -1.689 17.423 -14.965 1.00 37.06 194 ASP A CA 1
ATOM 1532 C C . ASP A 1 194 ? -1.421 17.976 -13.575 1.00 37.06 194 ASP A C 1
ATOM 1534 O O . ASP A 1 194 ? -0.389 17.679 -12.967 1.00 37.06 194 ASP A O 1
ATOM 1538 N N . SER A 1 195 ? -2.335 18.826 -13.119 1.00 36.84 195 SER A N 1
ATOM 1539 C CA . SER A 1 195 ? -2.322 19.505 -11.829 1.00 36.84 195 SER A CA 1
ATOM 1540 C C . SER A 1 195 ? -2.547 18.486 -10.707 1.00 36.84 195 SER A C 1
ATOM 1542 O O . SER A 1 195 ? -3.598 18.441 -10.070 1.00 36.84 195 SER A O 1
ATOM 1544 N N . GLY A 1 196 ? -1.571 17.608 -10.484 1.00 43.47 196 GLY A N 1
ATOM 1545 C CA . GLY A 1 196 ? -1.590 16.666 -9.378 1.00 43.47 196 GLY A CA 1
ATOM 1546 C C . GLY A 1 196 ? -1.551 17.432 -8.060 1.00 43.47 196 GLY A C 1
ATOM 1547 O O . GLY A 1 196 ? -0.647 18.230 -7.836 1.00 43.47 196 GLY A O 1
ATOM 1548 N N . GLN A 1 197 ? -2.523 17.185 -7.180 1.00 53.53 197 GLN A N 1
ATOM 1549 C CA . GLN A 1 197 ? -2.459 17.679 -5.807 1.00 53.53 197 GLN A CA 1
ATOM 1550 C C . GLN A 1 197 ? -1.231 17.072 -5.124 1.00 53.53 197 GLN A C 1
ATOM 1552 O O . GLN A 1 197 ? -1.156 15.864 -4.891 1.00 53.53 197 GLN A O 1
ATOM 1557 N N . GLU A 1 198 ? -0.251 17.921 -4.849 1.00 63.88 198 GLU A N 1
ATOM 1558 C CA . GLU A 1 198 ? 0.954 17.560 -4.127 1.00 63.88 198 GLU A CA 1
ATOM 1559 C C . GLU A 1 198 ? 0.612 17.334 -2.648 1.00 63.88 198 GLU A C 1
ATOM 1561 O O . GLU A 1 198 ? 0.060 18.204 -1.972 1.00 63.88 198 GLU A O 1
ATOM 1566 N N . ILE A 1 199 ? 0.904 16.138 -2.135 1.00 77.31 199 ILE A N 1
ATOM 1567 C CA . ILE A 1 199 ? 0.632 15.784 -0.741 1.00 77.31 199 ILE A CA 1
ATOM 1568 C C . ILE A 1 199 ? 1.895 16.047 0.070 1.00 77.31 199 ILE A C 1
ATOM 1570 O O . ILE A 1 199 ? 2.865 15.304 -0.047 1.00 77.31 199 ILE A O 1
ATOM 1574 N N . GLN A 1 200 ? 1.877 17.057 0.943 1.00 72.94 200 GLN A N 1
ATOM 1575 C CA . GLN A 1 200 ? 2.959 17.293 1.905 1.00 72.94 200 GLN A CA 1
ATOM 1576 C C . GLN A 1 200 ? 2.929 16.248 3.023 1.00 72.94 200 GLN A C 1
ATOM 1578 O O . GLN A 1 200 ? 1.956 16.181 3.781 1.00 72.94 200 GLN A O 1
ATOM 1583 N N . ALA A 1 201 ? 3.988 15.453 3.174 1.00 63.53 201 ALA A N 1
ATOM 1584 C CA . ALA A 1 201 ? 4.283 14.705 4.392 1.00 63.53 201 ALA A CA 1
ATOM 1585 C C . ALA A 1 201 ? 4.332 15.700 5.565 1.00 63.53 201 ALA A C 1
ATOM 1587 O O . ALA A 1 201 ? 4.997 16.727 5.491 1.00 63.53 201 ALA A O 1
ATOM 1588 N N . ALA A 1 202 ? 3.533 15.463 6.608 1.00 54.84 202 ALA A N 1
ATOM 1589 C CA . ALA A 1 202 ? 3.470 16.404 7.722 1.00 54.84 202 ALA A CA 1
ATOM 1590 C C . ALA A 1 202 ? 4.838 16.478 8.430 1.00 54.84 202 ALA A C 1
ATOM 1592 O O . ALA A 1 202 ? 5.489 15.437 8.547 1.00 54.84 202 ALA A O 1
ATOM 1593 N N . PRO A 1 203 ? 5.258 17.655 8.931 1.00 39.12 203 PRO A N 1
ATOM 1594 C CA . PRO A 1 203 ? 6.444 17.747 9.770 1.00 39.12 203 PRO A CA 1
ATOM 1595 C C . PRO A 1 203 ? 6.237 16.897 11.029 1.00 39.12 203 PRO A C 1
ATOM 1597 O O . PRO A 1 203 ? 5.160 16.920 11.632 1.00 39.12 203 PRO A O 1
ATOM 1600 N N . MET A 1 204 ? 7.259 16.126 11.402 1.00 41.66 204 MET A N 1
ATOM 1601 C CA . MET A 1 204 ? 7.314 15.434 12.691 1.00 41.66 204 MET A CA 1
ATOM 1602 C C . MET A 1 204 ? 7.078 16.469 13.805 1.00 41.66 204 MET A C 1
ATOM 1604 O O . MET A 1 204 ? 7.747 17.506 13.786 1.00 41.66 204 MET A O 1
ATOM 1608 N N . PRO A 1 205 ? 6.167 16.252 14.773 1.00 40.28 205 PRO A N 1
ATOM 1609 C CA . PRO A 1 205 ? 6.238 17.005 16.015 1.00 40.28 205 PRO A CA 1
ATOM 1610 C C . PRO A 1 205 ? 7.570 16.638 16.676 1.00 40.28 205 PRO A C 1
ATOM 1612 O O . PRO A 1 205 ? 7.792 15.483 17.032 1.00 40.28 205 PRO A O 1
ATOM 1615 N N . GLY A 1 206 ? 8.482 17.611 16.729 1.00 37.84 206 GLY A N 1
ATOM 1616 C CA . GLY A 1 206 ? 9.780 17.464 17.374 1.00 37.84 206 GLY A CA 1
ATOM 1617 C C . GLY A 1 206 ? 9.619 17.061 18.836 1.00 37.84 206 GLY A C 1
ATOM 1618 O O . GLY A 1 206 ? 8.639 17.431 19.484 1.00 37.84 206 GLY A O 1
ATOM 1619 N N . ASP A 1 207 ? 10.586 16.286 19.313 1.00 36.09 207 ASP A N 1
ATOM 1620 C CA . ASP A 1 207 ? 10.695 15.786 20.675 1.00 36.09 207 ASP A CA 1
ATOM 1621 C C . ASP A 1 207 ? 10.289 16.840 21.715 1.00 36.09 207 ASP A C 1
ATOM 1623 O O . ASP A 1 207 ? 10.984 17.833 21.941 1.00 36.09 207 ASP A O 1
ATOM 1627 N N . LEU A 1 208 ? 9.174 16.595 22.407 1.00 35.72 208 LEU A N 1
ATOM 1628 C CA . LEU A 1 208 ? 8.963 17.158 23.735 1.00 35.72 208 LEU A CA 1
ATOM 1629 C C . LEU A 1 208 ? 9.914 16.415 24.671 1.00 35.72 208 LEU A C 1
ATOM 1631 O O . LEU A 1 208 ? 9.561 15.411 25.288 1.00 35.72 208 LEU A O 1
ATOM 1635 N N . VAL A 1 209 ? 11.146 16.913 24.745 1.00 37.75 209 VAL A N 1
ATOM 1636 C CA . VAL A 1 209 ? 12.066 16.600 25.832 1.00 37.75 209 VAL A CA 1
ATOM 1637 C C . VAL A 1 209 ? 11.410 17.110 27.115 1.00 37.75 209 VAL A C 1
ATOM 1639 O O . VAL A 1 209 ? 11.485 18.292 27.447 1.00 37.75 209 VAL A O 1
ATOM 1642 N N . ILE A 1 210 ? 10.716 16.221 27.823 1.00 36.44 210 ILE A N 1
ATOM 1643 C CA . ILE A 1 210 ? 10.299 16.456 29.202 1.00 36.44 210 ILE A CA 1
ATOM 1644 C C . ILE A 1 210 ? 11.560 16.297 30.050 1.00 36.44 210 ILE A C 1
ATOM 1646 O O . ILE A 1 210 ? 11.912 15.197 30.467 1.00 36.44 210 ILE A O 1
ATOM 1650 N N . PHE A 1 211 ? 12.270 17.400 30.273 1.00 40.25 211 PHE A N 1
ATOM 1651 C CA . PHE A 1 211 ? 13.146 17.508 31.432 1.00 40.25 211 PHE A CA 1
ATOM 1652 C C . PHE A 1 211 ? 12.279 17.865 32.635 1.00 40.25 211 PHE A C 1
ATOM 1654 O O . PHE A 1 211 ? 11.733 18.963 32.682 1.00 40.25 211 PHE A O 1
ATOM 1661 N N . SER A 1 212 ? 12.159 16.935 33.581 1.00 33.38 212 SER A N 1
ATOM 1662 C CA . SER A 1 212 ? 12.049 17.209 35.020 1.00 33.38 212 SER A CA 1
ATOM 1663 C C . SER A 1 212 ? 12.102 15.891 35.804 1.00 33.38 212 SER A C 1
ATOM 1665 O O . SER A 1 212 ? 11.708 14.855 35.260 1.00 33.38 212 SER A O 1
ATOM 1667 N N . PRO A 1 213 ? 12.522 15.911 37.080 1.00 53.09 213 PRO A N 1
ATOM 1668 C CA . PRO A 1 213 ? 12.822 17.076 37.923 1.00 53.09 213 PRO A CA 1
ATOM 1669 C C . PRO A 1 213 ? 14.308 17.443 37.996 1.00 53.09 213 PRO A C 1
ATOM 1671 O O . PRO A 1 213 ? 15.160 16.528 37.979 1.00 53.09 213 PRO A O 1
#

Secondary structure (DSSP, 8-state):
-HHHHHHHHHHHHHHHHHHHTT----PPP---TT--HHHHHHHHHHHHHHTT-S-HHHHHSPPTTS-SEE-TTPPP-HHHHHHHHHHHHHHHHH-TT----HHHHHHHHHHHHHTT-S---TTS-HHHHHHHHHHHHHHHHHHHHHHHH-HHHHHHHHTTS-HHHHHHHHHHHHH----TT---GGGT-SS-------EEPPPP---------

Radius of gyration: 21.53 Å; chains: 1; bounding box: 47×31×90 Å

Sequence (213 aa):
MAALSLILEERKRQSGQAQRESFSSKVRLVADPTTSVADLAKVFRQYLEHHKSEDLWALICPPPSGPHSYSWQTSPQPQWLAKTAGLLYDLLALAPNSKLASKKVLSSLDLLCKNKVLWLPPNRQPQATMDRLDTTVRILLAMLRSLKMSEELRSKCWRLLGREEQVMLEIALDKLQLPPGYCPESQIKGGEEDSGQEIQAAPMPGDLVIFSP

pLDDT: mean 83.08, std 20.1, range [33.25, 98.44]

Foldseek 3Di:
DVVVVVVVVVVVVVVVVVVVVLVPPADDDDFDPPQALVLLLVLLLVVCVVVVHQEVCVQQFADPPGDQKDFLLDAQDLVSLLSCLSSLLSVLVRTLQLDHDLVSQLSSQVVCVVVVSHDDDPPDDRSVVSSVSSRSSSSSSSNLVVLLVDVPSVVVSVVVDDPVSNVSSVSSNVSRDHDPSHDRPSVVDPDDDDPTDMGGRDDDPPDPPPDDD

Organism: NCBI:txid2562239